Protein AF-A0A520EH92-F1 (afdb_monomer_lite)

Radius of gyration: 34.23 Å; chains: 1; bounding box: 132×43×104 Å

Structure (mmCIF, N/CA/C/O backbone):
data_AF-A0A520EH92-F1
#
_entry.id   AF-A0A520EH92-F1
#
loop_
_atom_site.group_PDB
_atom_site.id
_atom_site.type_symbol
_atom_site.label_atom_id
_atom_site.label_alt_id
_atom_site.label_comp_id
_atom_site.label_asym_id
_atom_site.label_entity_id
_atom_site.label_seq_id
_atom_site.pdbx_PDB_ins_code
_atom_site.Cartn_x
_atom_site.Cartn_y
_atom_site.Cartn_z
_atom_site.occupancy
_atom_site.B_iso_or_equiv
_atom_site.auth_seq_id
_atom_site.auth_comp_id
_atom_site.auth_asym_id
_atom_site.auth_atom_id
_atom_site.pdbx_PDB_model_num
ATOM 1 N N . MET A 1 1 ? 59.508 2.810 -30.963 1.00 48.84 1 MET A N 1
ATOM 2 C CA . MET A 1 1 ? 58.179 3.020 -30.336 1.00 48.84 1 MET A CA 1
ATOM 3 C C . MET A 1 1 ? 57.693 4.376 -30.838 1.00 48.84 1 MET A C 1
ATOM 5 O O . MET A 1 1 ? 58.459 5.306 -30.696 1.00 48.84 1 MET A O 1
ATOM 9 N N . SER A 1 2 ? 56.594 4.582 -31.560 1.00 48.22 2 SER A N 1
ATOM 10 C CA . SER A 1 2 ? 55.237 4.055 -31.439 1.00 48.22 2 SER A CA 1
ATOM 11 C C . SER A 1 2 ? 54.508 4.186 -32.797 1.00 48.22 2 SER A C 1
ATOM 13 O O . SER A 1 2 ? 54.279 5.282 -33.296 1.00 48.22 2 SER A O 1
ATOM 15 N N . LYS A 1 3 ? 54.093 3.069 -33.406 1.00 45.69 3 LYS A N 1
ATOM 16 C CA . LYS A 1 3 ? 52.978 3.079 -34.370 1.00 45.69 3 LYS A CA 1
ATOM 17 C C . LYS A 1 3 ? 51.705 2.864 -33.558 1.00 45.69 3 LYS A C 1
ATOM 19 O O . LYS A 1 3 ? 51.233 1.740 -33.423 1.00 45.69 3 LYS A O 1
ATOM 24 N N . LEU A 1 4 ? 51.223 3.924 -32.916 1.00 53.53 4 LEU A N 1
ATOM 25 C CA . LEU A 1 4 ? 49.934 3.899 -32.232 1.00 53.53 4 LEU A CA 1
ATOM 26 C C . LEU A 1 4 ? 48.834 3.899 -33.302 1.00 53.53 4 LEU A C 1
ATOM 28 O O . LEU A 1 4 ? 48.663 4.879 -34.015 1.00 53.53 4 LEU A O 1
ATOM 32 N N . PHE A 1 5 ? 48.179 2.744 -33.438 1.00 53.88 5 PHE A N 1
ATOM 33 C CA . PHE A 1 5 ? 46.865 2.501 -34.041 1.00 53.88 5 PHE A CA 1
ATOM 34 C C . PHE A 1 5 ? 46.425 3.448 -35.173 1.00 53.88 5 PHE A C 1
ATOM 36 O O . PHE A 1 5 ? 45.796 4.477 -34.943 1.00 53.88 5 PHE A O 1
ATOM 43 N N . THR A 1 6 ? 46.632 3.034 -36.426 1.00 56.88 6 THR A N 1
ATOM 44 C CA . THR A 1 6 ? 45.883 3.596 -37.559 1.00 56.88 6 THR A CA 1
ATOM 45 C C . THR A 1 6 ? 44.445 3.091 -37.488 1.00 56.88 6 THR A C 1
ATOM 47 O O . THR A 1 6 ? 44.153 1.954 -37.859 1.00 56.88 6 THR A O 1
ATOM 50 N N . PHE A 1 7 ? 43.558 3.917 -36.949 1.00 57.53 7 PHE A N 1
ATOM 51 C CA . PHE A 1 7 ? 42.157 3.581 -36.743 1.00 57.53 7 PHE A CA 1
ATOM 52 C C . PHE A 1 7 ? 41.402 3.649 -38.076 1.00 57.53 7 PHE A C 1
ATOM 54 O O . PHE A 1 7 ? 41.221 4.723 -38.651 1.00 57.53 7 PHE A O 1
ATOM 61 N N . SER A 1 8 ? 40.989 2.500 -38.609 1.00 73.12 8 SER A N 1
ATOM 62 C CA . SER A 1 8 ? 40.161 2.482 -39.821 1.00 73.12 8 SER A CA 1
ATOM 63 C C . SER A 1 8 ? 38.747 2.985 -39.509 1.00 73.12 8 SER A C 1
ATOM 65 O O . SER A 1 8 ? 38.220 2.758 -38.418 1.00 73.12 8 SER A O 1
ATOM 67 N N . ARG A 1 9 ? 38.088 3.631 -40.483 1.00 69.12 9 ARG A N 1
ATOM 68 C CA . ARG A 1 9 ? 36.710 4.145 -40.339 1.00 69.12 9 ARG A CA 1
ATOM 69 C C . ARG A 1 9 ? 35.741 3.078 -39.807 1.00 69.12 9 ARG A C 1
ATOM 71 O O . ARG A 1 9 ? 34.888 3.379 -38.982 1.00 69.12 9 ARG A O 1
ATOM 78 N N . ASN A 1 10 ? 35.928 1.824 -40.218 1.00 74.94 10 ASN A N 1
ATOM 79 C CA . ASN A 1 10 ? 35.100 0.695 -39.793 1.00 74.94 10 ASN A CA 1
ATOM 80 C C . ASN A 1 10 ? 35.354 0.298 -38.328 1.00 74.94 10 ASN A C 1
ATOM 82 O O . ASN A 1 10 ? 34.403 0.032 -37.600 1.00 74.94 10 ASN A O 1
ATOM 86 N N . GLN A 1 11 ? 36.610 0.320 -37.864 1.00 81.81 11 GLN A N 1
ATOM 87 C CA . GLN A 1 11 ? 36.939 0.092 -36.448 1.00 81.81 11 GLN A CA 1
ATOM 88 C C . GLN A 1 11 ? 36.351 1.183 -35.547 1.00 81.81 11 GLN A C 1
ATOM 90 O O . GLN A 1 11 ? 35.913 0.886 -34.436 1.00 81.81 11 GLN A O 1
ATOM 95 N N . GLY A 1 12 ? 36.273 2.423 -36.040 1.00 80.38 12 GLY A N 1
ATOM 96 C CA . GLY A 1 12 ? 35.633 3.509 -35.305 1.00 80.38 12 GLY A CA 1
ATOM 97 C C . GLY A 1 12 ? 34.135 3.366 -35.150 1.00 80.38 12 GLY A C 1
ATOM 98 O O . GLY A 1 12 ? 33.631 3.572 -34.050 1.00 80.38 12 GLY A O 1
ATOM 99 N N . VAL A 1 13 ? 33.435 2.922 -36.193 1.00 79.44 13 VAL A N 1
ATOM 100 C CA . VAL A 1 13 ? 32.003 2.614 -36.082 1.00 79.44 13 VAL A CA 1
ATOM 101 C C . VAL A 1 13 ? 31.773 1.518 -35.037 1.00 79.44 13 VAL A C 1
ATOM 103 O O . VAL A 1 13 ? 30.942 1.692 -34.148 1.00 79.44 13 VAL A O 1
ATOM 106 N N . VAL A 1 14 ? 32.557 0.435 -35.073 1.00 84.38 14 VAL A N 1
ATOM 107 C CA . VAL A 1 14 ? 32.439 -0.665 -34.100 1.00 84.38 14 VAL A CA 1
ATOM 108 C C . VAL A 1 14 ? 32.689 -0.178 -32.669 1.00 84.38 14 VAL A C 1
ATOM 110 O O . VAL A 1 14 ? 31.864 -0.429 -31.792 1.00 84.38 14 VAL A O 1
ATOM 113 N N . MET A 1 15 ? 33.761 0.579 -32.424 1.00 86.38 15 MET A N 1
ATOM 114 C CA . MET A 1 15 ? 34.056 1.114 -31.087 1.00 86.38 15 MET A CA 1
ATOM 115 C C . MET A 1 15 ? 32.966 2.054 -30.567 1.00 86.38 15 MET A C 1
ATOM 117 O O . MET A 1 15 ? 32.585 1.953 -29.402 1.00 86.38 15 MET A O 1
ATOM 121 N N . VAL A 1 16 ? 32.427 2.931 -31.418 1.00 87.00 16 VAL A N 1
ATOM 122 C CA . VAL A 1 16 ? 31.332 3.835 -31.033 1.00 87.00 16 VAL A CA 1
ATOM 123 C C . VAL A 1 16 ? 30.076 3.042 -30.673 1.00 87.00 16 VAL A C 1
ATOM 125 O O . VAL A 1 16 ? 29.459 3.320 -29.646 1.00 87.00 16 VAL A O 1
ATOM 128 N N . THR A 1 17 ? 29.718 2.023 -31.460 1.00 86.38 17 THR A N 1
ATOM 129 C CA . THR A 1 17 ? 28.554 1.175 -31.152 1.00 86.38 17 THR A CA 1
ATOM 130 C C . THR A 1 17 ? 28.732 0.390 -29.852 1.00 86.38 17 THR A C 1
ATOM 132 O O . THR A 1 17 ? 27.812 0.349 -29.038 1.00 86.38 17 THR A O 1
ATOM 135 N N . LEU A 1 18 ? 29.922 -0.167 -29.606 1.00 90.81 18 LEU A N 1
ATOM 136 C CA . LEU A 1 18 ? 30.238 -0.873 -28.365 1.00 90.81 18 LEU A CA 1
ATOM 137 C C . LEU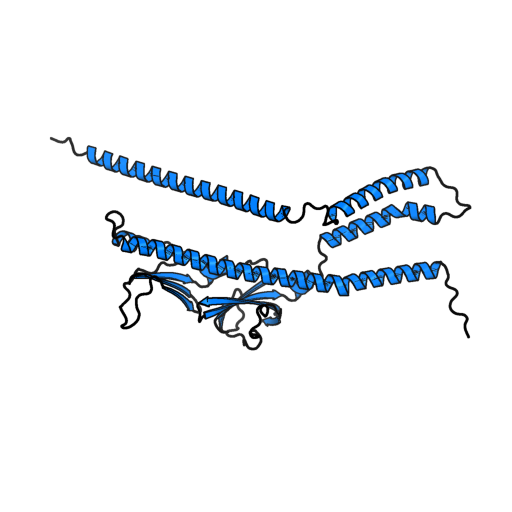 A 1 18 ? 30.128 0.063 -27.154 1.00 90.81 18 LEU A C 1
ATOM 139 O O . LEU A 1 18 ? 29.483 -0.276 -26.163 1.00 90.81 18 LEU A O 1
ATOM 143 N N . LEU A 1 19 ? 30.721 1.256 -27.251 1.00 92.94 19 LEU A N 1
ATOM 144 C CA . LEU A 1 19 ? 30.682 2.261 -26.191 1.00 92.94 19 LEU A CA 1
ATOM 145 C C . LEU A 1 19 ? 29.243 2.699 -25.902 1.00 92.94 19 LEU A C 1
ATOM 147 O O . LEU A 1 19 ? 28.863 2.815 -24.741 1.00 92.94 19 LEU A O 1
ATOM 151 N N . PHE A 1 20 ? 28.425 2.875 -26.941 1.00 89.38 20 PHE A N 1
ATOM 152 C CA . PHE A 1 20 ? 27.013 3.214 -26.794 1.00 89.38 20 PHE A CA 1
ATOM 153 C C . PHE A 1 20 ? 26.220 2.123 -26.055 1.00 89.38 20 PHE A C 1
ATOM 155 O O . PHE A 1 20 ? 25.474 2.431 -25.126 1.00 89.38 20 PHE A O 1
ATOM 162 N N . VAL A 1 21 ? 26.415 0.847 -26.405 1.00 90.69 21 VAL A N 1
ATOM 163 C CA . VAL A 1 21 ? 25.757 -0.281 -25.718 1.00 90.69 21 VAL A CA 1
ATOM 164 C C . VAL A 1 21 ? 26.196 -0.373 -24.255 1.00 90.69 21 VAL A C 1
ATOM 166 O O . VAL A 1 21 ? 25.352 -0.539 -23.372 1.00 90.69 21 VAL A O 1
ATOM 169 N N . LEU A 1 22 ? 27.494 -0.212 -23.975 1.00 93.06 22 LEU A N 1
ATOM 170 C CA . LEU A 1 22 ? 28.016 -0.198 -22.606 1.00 93.06 22 LEU A CA 1
ATOM 171 C C . LEU A 1 22 ? 27.450 0.967 -21.790 1.00 93.06 22 LEU A C 1
ATOM 173 O O . LEU A 1 22 ? 27.096 0.782 -20.627 1.00 93.06 22 LEU A O 1
ATOM 177 N N . LEU A 1 23 ? 27.314 2.146 -22.399 1.00 93.12 23 LEU A N 1
ATOM 178 C CA . LEU A 1 23 ? 26.724 3.320 -21.763 1.00 93.12 23 LEU A CA 1
ATOM 179 C C . LEU A 1 23 ? 25.251 3.077 -21.413 1.00 93.12 23 LEU A C 1
ATOM 181 O O . LEU A 1 23 ? 24.846 3.351 -20.285 1.00 93.12 23 LEU A O 1
ATOM 185 N N . LEU A 1 24 ? 24.458 2.512 -22.330 1.00 88.31 24 LEU A N 1
ATOM 186 C CA . LEU A 1 24 ? 23.059 2.158 -22.060 1.00 88.31 24 LEU A CA 1
ATOM 187 C C . LEU A 1 24 ? 22.932 1.120 -20.940 1.00 88.31 24 LEU A C 1
ATOM 189 O O . LEU A 1 24 ? 22.112 1.290 -20.036 1.00 88.31 24 LEU A O 1
ATOM 193 N N . GLY A 1 25 ? 23.770 0.079 -20.967 1.00 89.31 25 GLY A N 1
ATOM 194 C CA . GLY A 1 25 ? 23.851 -0.900 -19.884 1.00 89.31 25 GLY A CA 1
ATOM 195 C C . GLY A 1 25 ? 24.207 -0.238 -18.552 1.00 89.31 25 GLY A C 1
ATOM 196 O O . GLY A 1 25 ? 23.554 -0.493 -17.542 1.00 89.31 25 GLY A O 1
ATOM 197 N N . GLY A 1 26 ? 25.176 0.678 -18.557 1.00 92.06 26 GLY A N 1
ATOM 198 C CA . GLY A 1 26 ? 25.573 1.454 -17.386 1.00 92.06 26 GLY A CA 1
ATOM 199 C C . GLY A 1 26 ? 24.430 2.296 -16.815 1.00 92.06 26 GLY A C 1
ATOM 200 O O . GLY A 1 26 ? 24.149 2.215 -15.622 1.00 92.06 26 GLY A O 1
ATOM 201 N N . ILE A 1 27 ? 23.712 3.044 -17.659 1.00 90.81 27 ILE A N 1
ATOM 202 C CA . ILE A 1 27 ? 22.530 3.814 -17.239 1.00 90.81 27 ILE A CA 1
ATOM 203 C C . ILE A 1 27 ? 21.473 2.887 -16.632 1.00 90.81 27 ILE A C 1
ATOM 205 O O . ILE A 1 27 ? 20.903 3.197 -15.585 1.00 90.81 27 ILE A O 1
ATOM 209 N N . TYR A 1 28 ? 21.218 1.735 -17.249 1.00 90.44 28 TYR A N 1
ATOM 210 C CA . TYR A 1 28 ? 20.230 0.788 -16.745 1.00 90.44 28 TYR A CA 1
ATOM 211 C C . TYR A 1 28 ? 20.609 0.229 -15.362 1.00 90.44 28 TYR A C 1
ATOM 213 O O . TYR A 1 28 ? 19.827 0.328 -14.414 1.00 90.44 28 TYR A O 1
ATOM 221 N N . PHE A 1 29 ? 21.820 -0.311 -15.217 1.00 90.94 29 PHE A N 1
ATOM 222 C CA . PHE A 1 29 ? 22.241 -0.965 -13.977 1.00 90.94 29 PHE A CA 1
ATOM 223 C C . PHE A 1 29 ? 22.530 0.015 -12.836 1.00 90.94 29 PHE A C 1
ATOM 225 O O . PHE A 1 29 ? 22.170 -0.277 -11.697 1.00 90.94 29 PHE A O 1
ATOM 232 N N . PHE A 1 30 ? 23.149 1.166 -13.115 1.00 92.19 30 PHE A N 1
ATOM 233 C CA . PHE A 1 30 ? 23.606 2.091 -12.071 1.00 92.19 30 PHE A CA 1
ATOM 234 C C . PHE A 1 30 ? 22.641 3.241 -11.779 1.00 92.19 30 PHE A C 1
ATOM 236 O O . PHE A 1 30 ? 22.681 3.780 -10.676 1.00 92.19 30 PHE A O 1
ATOM 243 N N . LEU A 1 31 ? 21.770 3.623 -12.718 1.00 88.69 31 LEU A N 1
ATOM 244 C CA . LEU A 1 31 ? 20.803 4.705 -12.497 1.00 88.69 31 LEU A CA 1
ATOM 245 C C . LEU A 1 31 ? 19.377 4.173 -12.406 1.00 88.69 31 LEU A C 1
ATOM 247 O O . LEU A 1 31 ? 18.679 4.449 -11.430 1.00 88.69 31 LEU A O 1
ATOM 251 N N . TYR A 1 32 ? 18.939 3.392 -13.395 1.00 90.56 32 TYR A N 1
ATOM 252 C CA . TYR A 1 32 ? 17.542 2.976 -13.478 1.00 90.56 32 TYR A CA 1
ATOM 253 C C . TYR A 1 32 ? 17.154 1.980 -12.377 1.00 90.56 32 TYR A C 1
ATOM 255 O O . TYR A 1 32 ? 16.193 2.241 -11.654 1.00 90.56 32 TYR A O 1
ATOM 263 N N . ILE A 1 33 ? 17.894 0.876 -12.207 1.00 92.12 33 ILE A N 1
ATOM 264 C CA . ILE A 1 33 ? 17.576 -0.138 -11.185 1.00 92.12 33 ILE A CA 1
ATOM 265 C C . ILE A 1 33 ? 17.550 0.470 -9.769 1.00 92.12 33 ILE A C 1
ATOM 267 O O . ILE A 1 33 ? 16.549 0.269 -9.077 1.00 92.12 33 ILE A O 1
ATOM 271 N N . PRO A 1 34 ? 18.560 1.247 -9.322 1.00 90.62 34 PRO A N 1
ATOM 272 C CA . PRO A 1 34 ? 18.528 1.853 -7.991 1.00 90.62 34 PRO A CA 1
ATOM 273 C C . PRO A 1 34 ? 17.394 2.867 -7.821 1.00 90.62 34 PRO A C 1
ATOM 275 O O . PRO A 1 34 ? 16.761 2.915 -6.768 1.00 90.62 34 PRO A O 1
ATOM 278 N N . ASN A 1 35 ? 17.088 3.659 -8.853 1.00 88.75 35 ASN A N 1
ATOM 279 C CA . ASN A 1 35 ? 15.973 4.602 -8.797 1.00 88.75 35 ASN A CA 1
ATOM 280 C C . ASN A 1 35 ? 14.620 3.879 -8.714 1.00 88.75 35 ASN A C 1
ATOM 282 O O . ASN A 1 35 ? 13.761 4.248 -7.916 1.00 88.75 35 ASN A O 1
ATOM 286 N N . ASN A 1 36 ? 14.433 2.818 -9.501 1.00 89.81 36 ASN A N 1
ATOM 287 C CA . ASN A 1 36 ? 13.211 2.022 -9.470 1.00 89.81 36 ASN A CA 1
ATOM 288 C C . ASN A 1 36 ? 13.051 1.279 -8.137 1.00 89.81 36 ASN A C 1
ATOM 290 O O . ASN A 1 36 ? 11.945 1.218 -7.609 1.00 89.81 36 ASN A O 1
ATOM 294 N N . GLN A 1 37 ? 14.151 0.797 -7.549 1.00 90.56 37 GLN A N 1
ATOM 295 C CA . GLN A 1 37 ? 14.154 0.240 -6.198 1.00 90.56 37 GLN A CA 1
ATOM 296 C C . GLN A 1 37 ? 13.630 1.253 -5.173 1.00 90.56 37 GLN A C 1
ATOM 298 O O . GLN A 1 37 ? 12.715 0.934 -4.420 1.00 90.56 37 GLN A O 1
ATOM 303 N N . ARG A 1 38 ? 14.162 2.482 -5.169 1.00 88.38 38 ARG A N 1
ATOM 304 C CA . ARG A 1 38 ? 13.716 3.538 -4.244 1.00 88.38 38 ARG A CA 1
ATOM 305 C C . ARG A 1 38 ? 12.227 3.843 -4.399 1.00 88.38 38 ARG A C 1
ATOM 307 O O . ARG A 1 38 ? 11.520 3.897 -3.400 1.00 88.38 38 ARG A O 1
ATOM 314 N N . ASN A 1 39 ? 11.751 3.977 -5.638 1.00 87.75 39 ASN A N 1
ATOM 315 C CA . ASN A 1 39 ? 10.336 4.234 -5.923 1.00 87.75 39 ASN A CA 1
ATOM 316 C C . ASN A 1 39 ? 9.436 3.084 -5.455 1.00 87.75 39 ASN A C 1
ATOM 318 O O . ASN A 1 39 ? 8.377 3.324 -4.877 1.00 87.75 39 ASN A O 1
ATOM 322 N N . LEU A 1 40 ? 9.860 1.838 -5.692 1.00 90.31 40 LEU A N 1
ATOM 323 C CA . LEU A 1 40 ? 9.144 0.650 -5.243 1.00 90.31 40 LEU A CA 1
ATOM 324 C C . LEU A 1 40 ? 9.031 0.643 -3.717 1.00 90.31 40 LEU A C 1
ATOM 326 O O . LEU A 1 40 ? 7.934 0.519 -3.181 1.00 90.31 40 LEU A O 1
ATOM 330 N N . GLU A 1 41 ? 10.146 0.812 -3.011 1.00 90.81 41 GLU A N 1
ATOM 331 C CA . GLU A 1 41 ? 10.158 0.811 -1.549 1.00 90.81 41 GLU A CA 1
ATOM 332 C C . GLU A 1 41 ? 9.302 1.942 -0.975 1.00 90.81 41 GLU A C 1
ATOM 334 O O . GLU A 1 41 ? 8.476 1.700 -0.094 1.00 90.81 41 GLU A O 1
ATOM 339 N N . GLU A 1 42 ? 9.415 3.149 -1.529 1.00 88.31 42 GLU A N 1
ATOM 340 C CA . GLU A 1 42 ? 8.604 4.297 -1.136 1.00 88.31 42 GLU A CA 1
ATOM 341 C C . GLU A 1 42 ? 7.103 4.032 -1.322 1.00 88.31 42 GLU A C 1
ATOM 343 O O . GLU A 1 42 ? 6.311 4.293 -0.417 1.00 88.31 42 GLU A O 1
ATOM 348 N N . GLN A 1 43 ? 6.692 3.467 -2.461 1.00 89.31 43 GLN A N 1
ATOM 349 C CA . GLN A 1 43 ? 5.294 3.115 -2.710 1.00 89.31 43 GLN A CA 1
ATOM 350 C C . GLN A 1 43 ? 4.771 2.090 -1.693 1.00 89.31 43 GLN A C 1
ATOM 352 O O . GLN A 1 43 ? 3.643 2.214 -1.207 1.00 89.31 43 GLN A O 1
ATOM 357 N N . ARG A 1 44 ? 5.584 1.084 -1.354 1.00 90.56 44 ARG A N 1
ATOM 358 C CA . ARG A 1 44 ? 5.233 0.050 -0.372 1.00 90.56 44 ARG A CA 1
ATOM 359 C C . ARG A 1 44 ? 5.089 0.658 1.032 1.00 90.56 44 ARG A C 1
ATOM 361 O O . ARG A 1 44 ? 4.058 0.457 1.671 1.00 90.56 44 ARG A O 1
ATOM 368 N N . PHE A 1 45 ? 6.028 1.499 1.474 1.00 89.31 45 PHE A N 1
ATOM 369 C CA . PHE A 1 45 ? 5.908 2.208 2.757 1.00 89.31 45 PHE A CA 1
ATOM 370 C C . PHE A 1 45 ? 4.712 3.167 2.803 1.00 89.31 45 PHE A C 1
ATOM 372 O O . PHE A 1 45 ? 3.977 3.162 3.790 1.00 89.31 45 PHE A O 1
ATOM 379 N N . ARG A 1 46 ? 4.437 3.916 1.726 1.00 88.31 46 ARG A N 1
ATOM 380 C CA . ARG A 1 46 ? 3.229 4.757 1.615 1.00 88.31 46 ARG A CA 1
ATOM 381 C C . ARG A 1 46 ? 1.949 3.938 1.770 1.00 88.31 46 ARG A C 1
ATOM 383 O O . ARG A 1 46 ? 0.988 4.397 2.378 1.00 88.31 46 ARG A O 1
ATOM 390 N N . CYS A 1 47 ? 1.929 2.709 1.258 1.00 90.75 47 CYS A N 1
ATOM 391 C CA . CYS A 1 47 ? 0.802 1.816 1.474 1.00 90.75 47 CYS A CA 1
ATOM 392 C C . CYS A 1 47 ? 0.624 1.468 2.957 1.00 90.75 47 CYS A C 1
ATOM 394 O O . CYS A 1 47 ? -0.497 1.537 3.449 1.00 90.75 47 CYS A O 1
ATOM 396 N N . LEU A 1 48 ? 1.694 1.121 3.678 1.00 89.56 48 LEU A N 1
ATOM 397 C CA . LEU A 1 48 ? 1.606 0.833 5.116 1.00 89.56 48 LEU A CA 1
ATOM 398 C C . LEU A 1 48 ? 1.176 2.060 5.930 1.00 89.56 48 LEU A C 1
ATOM 400 O O . LEU A 1 48 ? 0.358 1.923 6.835 1.00 89.56 48 LEU A O 1
ATOM 404 N N . GLN A 1 49 ? 1.651 3.251 5.562 1.00 88.75 49 GLN A N 1
ATOM 405 C CA . GLN A 1 49 ? 1.197 4.516 6.150 1.00 88.75 49 GLN A CA 1
ATOM 406 C C . GLN A 1 49 ? -0.303 4.741 5.910 1.00 88.75 49 GLN A C 1
ATOM 408 O O . GLN A 1 49 ? -1.026 5.126 6.822 1.00 88.75 49 GLN A O 1
ATOM 413 N N . ASN A 1 50 ? -0.814 4.433 4.715 1.00 89.38 50 ASN A N 1
ATOM 414 C CA . ASN A 1 50 ? -2.253 4.505 4.452 1.00 89.38 50 ASN A CA 1
ATOM 415 C C . ASN A 1 50 ? -3.044 3.492 5.294 1.00 89.38 50 ASN A C 1
ATOM 417 O O . ASN A 1 50 ? -4.135 3.811 5.759 1.00 89.38 50 ASN A O 1
ATOM 421 N N . VAL A 1 51 ? -2.510 2.286 5.521 1.00 91.25 51 VAL A N 1
ATOM 422 C CA . VAL A 1 51 ? -3.131 1.305 6.429 1.00 91.25 51 VAL A CA 1
ATOM 423 C C . VAL A 1 51 ? -3.183 1.849 7.860 1.00 91.25 51 VAL A C 1
ATOM 425 O O . VAL A 1 51 ? -4.221 1.741 8.507 1.00 91.25 51 VAL A O 1
ATOM 428 N N . GLU A 1 52 ? -2.105 2.467 8.343 1.00 88.94 52 GLU A N 1
ATOM 429 C CA . GLU A 1 52 ? -2.059 3.134 9.650 1.00 88.94 52 GLU A CA 1
ATOM 430 C C . GLU A 1 52 ? -3.128 4.232 9.765 1.00 88.94 52 GLU A C 1
ATOM 432 O O . GLU A 1 52 ? -3.933 4.212 10.699 1.00 88.94 52 GLU A O 1
ATOM 437 N N . VAL A 1 53 ? -3.211 5.130 8.778 1.00 89.75 53 VAL A N 1
ATOM 438 C CA . VAL A 1 53 ? -4.244 6.179 8.720 1.00 89.75 53 VAL A CA 1
ATOM 439 C C . VAL A 1 53 ? -5.649 5.569 8.745 1.00 89.75 53 VAL A C 1
ATOM 441 O O . VAL A 1 53 ? -6.516 6.034 9.485 1.00 89.75 53 VAL A O 1
ATOM 444 N N . ASN A 1 54 ? -5.875 4.492 7.993 1.00 91.69 54 ASN A N 1
ATOM 445 C CA . ASN A 1 54 ? -7.166 3.808 7.951 1.00 91.69 54 ASN A CA 1
ATOM 446 C C . ASN A 1 54 ? -7.522 3.131 9.286 1.00 91.69 54 ASN A C 1
ATOM 448 O O . ASN A 1 54 ? -8.695 3.105 9.665 1.00 91.69 54 ASN A O 1
ATOM 452 N N . ILE A 1 55 ? -6.536 2.602 10.017 1.00 91.06 55 ILE A N 1
ATOM 453 C CA . ILE A 1 55 ? -6.736 2.043 11.361 1.00 91.06 55 ILE A CA 1
ATOM 454 C C . ILE A 1 55 ? -7.169 3.139 12.332 1.00 91.06 55 ILE A C 1
ATOM 456 O O . ILE A 1 55 ? -8.176 2.958 13.019 1.00 91.06 55 ILE A O 1
ATOM 460 N N . HIS A 1 56 ? -6.465 4.274 12.353 1.00 90.56 56 HIS A N 1
ATOM 461 C CA . HIS A 1 56 ? -6.839 5.416 13.188 1.00 90.56 56 HIS A CA 1
ATOM 462 C C . HIS A 1 56 ? -8.241 5.924 12.849 1.00 90.56 56 HIS A C 1
ATOM 464 O O . HIS A 1 56 ? -9.089 6.000 13.733 1.00 90.56 56 HIS A O 1
ATOM 470 N N . ALA A 1 57 ? -8.546 6.118 11.564 1.00 91.38 57 ALA A N 1
ATOM 471 C CA . ALA A 1 57 ? -9.877 6.535 11.130 1.00 91.38 57 ALA A CA 1
ATOM 472 C C . ALA A 1 57 ? -10.978 5.545 11.562 1.00 91.38 57 ALA A C 1
ATOM 474 O O . ALA A 1 57 ? -12.066 5.951 11.973 1.00 91.38 57 ALA A O 1
ATOM 475 N N . LYS A 1 58 ? -10.721 4.230 11.512 1.00 92.00 58 LYS A N 1
ATOM 476 C CA . LYS A 1 58 ? -11.680 3.212 11.979 1.00 92.00 58 LYS A CA 1
ATOM 477 C C . LYS A 1 58 ? -11.875 3.251 13.499 1.00 92.00 58 LYS A C 1
ATOM 479 O O . LYS A 1 58 ? -12.998 3.037 13.968 1.00 92.00 58 LYS A O 1
ATOM 484 N N . ILE A 1 59 ? -10.820 3.533 14.265 1.00 90.81 59 ILE A N 1
ATOM 485 C CA . ILE A 1 59 ? -10.895 3.744 15.719 1.00 90.81 59 ILE A CA 1
ATOM 486 C C . ILE A 1 59 ? -11.716 4.999 16.020 1.00 90.81 59 ILE A C 1
ATOM 488 O O . ILE A 1 59 ? -12.678 4.909 16.780 1.00 90.81 59 ILE A O 1
ATOM 492 N N . ASP A 1 60 ? -11.421 6.122 15.371 1.00 91.25 60 ASP A N 1
ATOM 493 C CA . ASP A 1 60 ? -12.118 7.396 15.581 1.00 91.25 60 ASP A CA 1
ATOM 494 C C . ASP A 1 60 ? -13.609 7.282 15.256 1.00 91.25 60 ASP A C 1
ATOM 496 O O . ASP A 1 60 ? -14.462 7.693 16.045 1.00 91.25 60 ASP A O 1
ATOM 500 N N . ASN A 1 61 ? -13.947 6.617 14.148 1.00 91.62 61 ASN A N 1
ATOM 501 C CA . ASN A 1 61 ? -15.333 6.316 13.788 1.00 91.62 61 ASN A CA 1
ATOM 502 C C . ASN A 1 61 ? -16.024 5.425 14.835 1.00 91.62 61 ASN A C 1
ATOM 504 O O . ASN A 1 61 ? -17.197 5.632 15.157 1.00 91.62 61 ASN A O 1
ATOM 508 N N . SER A 1 62 ? -15.300 4.455 15.405 1.00 91.25 62 SER A N 1
ATOM 509 C CA . SER A 1 62 ? -15.815 3.606 16.487 1.00 91.25 62 SER A CA 1
ATOM 510 C C . SER A 1 62 ? -16.073 4.422 17.757 1.00 91.25 62 SER A C 1
ATOM 512 O O . SER A 1 62 ? -17.125 4.281 18.378 1.00 91.25 62 SER A O 1
ATOM 514 N N . VAL A 1 63 ? -15.153 5.316 18.129 1.00 91.00 63 VAL A N 1
ATOM 515 C CA . VAL A 1 63 ? -15.300 6.209 19.287 1.00 91.00 63 VAL A CA 1
ATOM 516 C C . VAL A 1 63 ? -16.455 7.190 19.083 1.00 91.00 63 VAL A C 1
ATOM 518 O O . VAL A 1 63 ? -17.250 7.385 20.002 1.00 91.00 63 VAL A O 1
ATOM 521 N N . ALA A 1 64 ? -16.614 7.754 17.884 1.00 90.50 64 ALA A N 1
ATOM 522 C CA . ALA A 1 64 ? -17.728 8.636 17.548 1.00 90.50 64 ALA A CA 1
ATOM 523 C C . ALA A 1 64 ? -19.085 7.923 17.685 1.00 90.50 64 ALA A C 1
ATOM 525 O O . ALA A 1 64 ? -20.013 8.471 18.288 1.00 90.50 64 ALA A O 1
ATOM 526 N N . LEU A 1 65 ? -19.189 6.676 17.206 1.00 90.62 65 LEU A N 1
ATOM 527 C CA . LEU A 1 65 ? -20.373 5.836 17.405 1.00 90.62 65 LEU A CA 1
ATOM 528 C C . LEU A 1 65 ? -20.667 5.631 18.898 1.00 90.62 65 LEU A C 1
ATOM 530 O O . LEU A 1 65 ? -21.795 5.856 19.340 1.00 90.62 65 LEU A O 1
ATOM 534 N N . LEU A 1 66 ? -19.660 5.242 19.684 1.00 90.62 66 LEU A N 1
ATOM 535 C CA . LEU A 1 66 ? -19.807 5.030 21.126 1.00 90.62 66 LEU A CA 1
ATOM 536 C C . LEU A 1 66 ? -20.222 6.312 21.860 1.00 90.62 66 LEU A C 1
ATOM 538 O O . LEU A 1 66 ? -21.100 6.265 22.722 1.00 90.62 66 LEU A O 1
ATOM 542 N N . ASN A 1 67 ? -19.654 7.461 21.491 1.00 90.25 67 ASN A N 1
ATOM 543 C CA . ASN A 1 67 ? -20.005 8.759 22.061 1.00 90.25 67 ASN A CA 1
ATOM 544 C C . ASN A 1 67 ? -21.471 9.118 21.770 1.00 90.25 67 ASN A C 1
ATOM 546 O O . ASN A 1 67 ? -22.186 9.531 22.679 1.00 90.25 67 ASN A O 1
ATOM 550 N N . ASN A 1 68 ? -21.953 8.888 20.545 1.00 88.69 68 ASN A N 1
ATOM 551 C CA . ASN A 1 68 ? -23.353 9.131 20.183 1.00 88.69 68 ASN A CA 1
ATOM 552 C C . ASN A 1 68 ? -24.326 8.247 20.981 1.00 88.69 68 ASN A C 1
ATOM 554 O O . ASN A 1 68 ? -25.352 8.732 21.471 1.00 88.69 68 ASN A O 1
ATOM 558 N N . LEU A 1 69 ? -23.997 6.963 21.167 1.00 88.31 69 LEU A N 1
ATOM 559 C CA . LEU A 1 69 ? -24.804 6.046 21.981 1.00 88.31 69 LEU A CA 1
ATOM 560 C C . LEU A 1 69 ? -24.831 6.478 23.453 1.00 88.31 69 LEU A C 1
ATOM 562 O O . LEU A 1 69 ? -25.886 6.473 24.086 1.00 88.31 69 LEU A O 1
ATOM 566 N N . LEU A 1 70 ? -23.689 6.905 23.990 1.00 86.62 70 LEU A N 1
ATOM 567 C CA . LEU A 1 70 ? -23.565 7.299 25.390 1.00 86.62 70 LEU A CA 1
ATOM 568 C C . LEU A 1 70 ? -24.256 8.645 25.679 1.00 86.62 70 LEU A C 1
ATOM 570 O O . LEU A 1 70 ? -24.944 8.765 26.692 1.00 86.62 70 LEU A O 1
ATOM 574 N N . ILE A 1 71 ? -24.176 9.621 24.767 1.00 85.00 71 ILE A N 1
ATOM 575 C CA . ILE A 1 71 ? -24.952 10.873 24.852 1.00 85.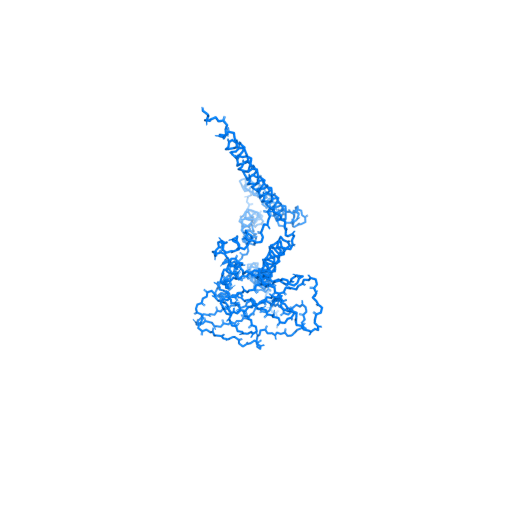00 71 ILE A CA 1
ATOM 576 C C . ILE A 1 71 ? -26.458 10.571 24.851 1.00 85.00 71 ILE A C 1
ATOM 578 O O . ILE A 1 71 ? -27.206 11.147 25.641 1.00 85.00 71 ILE A O 1
ATOM 582 N N . THR A 1 72 ? -26.906 9.643 24.000 1.00 82.19 72 THR A N 1
ATOM 583 C CA . THR A 1 72 ? -28.320 9.232 23.935 1.00 82.19 72 THR A CA 1
ATOM 584 C C . THR A 1 72 ? -28.776 8.591 25.247 1.00 82.19 72 THR A C 1
ATOM 586 O O . THR A 1 72 ? -29.864 8.889 25.731 1.00 82.19 72 THR A O 1
ATOM 589 N N . TRP A 1 73 ? -27.930 7.763 25.866 1.00 80.94 73 TRP A N 1
ATOM 590 C CA . TRP A 1 73 ? -28.207 7.156 27.172 1.00 80.94 73 TRP A CA 1
ATOM 591 C C . TRP A 1 73 ? -28.364 8.192 28.298 1.00 80.94 73 TRP A C 1
ATOM 593 O O . TRP A 1 73 ? -29.207 8.025 29.179 1.00 80.94 73 TRP A O 1
ATOM 603 N N . GLN A 1 74 ? -27.569 9.266 28.266 1.00 78.12 74 GLN A N 1
ATOM 604 C CA . GLN A 1 74 ? -27.569 10.314 29.293 1.00 78.12 74 GLN A CA 1
ATOM 605 C C . GLN A 1 74 ? -28.753 11.278 29.191 1.00 78.12 74 GLN A C 1
ATOM 607 O O . GLN A 1 74 ? -29.225 11.755 30.218 1.00 78.12 74 GLN A O 1
ATOM 612 N N . LYS A 1 75 ? -29.246 11.564 27.978 1.00 76.31 75 LYS A N 1
ATOM 613 C CA . LYS A 1 75 ? -30.337 12.531 27.770 1.00 76.31 75 LYS A CA 1
ATOM 614 C C . LYS A 1 75 ? -31.689 12.094 28.354 1.00 76.31 75 LYS A C 1
ATOM 616 O O . LYS A 1 75 ? -32.552 12.947 28.500 1.00 76.31 75 LYS A O 1
ATOM 621 N N . ASN A 1 76 ? -31.856 10.812 28.704 1.00 62.97 76 ASN A N 1
ATOM 622 C CA . ASN A 1 76 ? -33.040 10.232 29.362 1.00 62.97 76 ASN A CA 1
ATOM 623 C C . ASN A 1 76 ? -34.388 10.777 28.835 1.00 62.97 76 ASN A C 1
ATOM 625 O O . ASN A 1 76 ? -35.278 11.131 29.605 1.00 62.97 76 ASN A O 1
ATOM 629 N N . ASP A 1 77 ? -34.509 10.882 27.510 1.00 61.28 77 ASP A N 1
ATOM 630 C CA . ASP A 1 77 ? -35.684 11.444 26.849 1.00 61.28 77 ASP A CA 1
ATOM 631 C C . ASP A 1 77 ? -36.824 10.410 26.802 1.00 61.28 77 ASP A C 1
ATOM 633 O O . ASP A 1 77 ? -36.604 9.217 26.575 1.00 61.28 77 ASP A O 1
ATOM 637 N N . SER A 1 78 ? -38.062 10.867 26.971 1.00 55.69 78 SER A N 1
ATOM 638 C CA . SER A 1 78 ? -39.279 10.043 26.983 1.00 55.69 78 SER A CA 1
ATOM 639 C C . SER A 1 78 ? -39.491 9.232 25.688 1.00 55.69 78 SER A C 1
ATOM 641 O O . SER A 1 78 ? -40.053 8.134 25.729 1.00 55.69 78 SER A O 1
ATOM 643 N N . GLN A 1 79 ? -38.968 9.704 24.545 1.00 54.72 79 GLN A N 1
ATOM 644 C CA . GLN A 1 79 ? -38.944 8.967 23.268 1.00 54.72 79 GLN A CA 1
ATOM 645 C C . GLN A 1 79 ? -37.794 7.945 23.140 1.00 54.72 79 GLN A C 1
ATOM 647 O O . GLN A 1 79 ? -37.906 6.983 22.369 1.00 54.72 79 GLN A O 1
ATOM 652 N N . TYR A 1 80 ? -36.713 8.109 23.906 1.00 58.03 80 TYR A N 1
ATOM 653 C CA . TYR A 1 80 ? -35.484 7.308 23.858 1.00 58.03 80 TYR A CA 1
ATOM 654 C C . TYR A 1 80 ? -35.234 6.642 25.210 1.00 58.03 80 TYR A C 1
ATOM 656 O O . TYR A 1 80 ? -34.235 6.867 25.887 1.00 58.03 80 TYR A O 1
ATOM 664 N N . ASN A 1 81 ? -36.175 5.784 25.597 1.00 66.94 81 ASN A N 1
ATOM 665 C CA . ASN A 1 81 ? -36.087 5.010 26.826 1.00 66.94 81 ASN A CA 1
ATOM 666 C C . ASN A 1 81 ? -34.786 4.182 26.842 1.00 66.94 81 ASN A C 1
ATOM 668 O O . ASN A 1 81 ? -34.508 3.446 25.889 1.00 66.94 81 ASN A O 1
ATOM 672 N N . GLN A 1 82 ? -34.023 4.252 27.935 1.00 75.12 82 GLN A N 1
ATOM 673 C CA . GLN A 1 82 ? -32.820 3.444 28.185 1.00 75.12 82 GLN A CA 1
ATOM 674 C C . GLN A 1 82 ? -33.037 1.957 27.852 1.00 75.12 82 GLN A C 1
ATOM 676 O O . GLN A 1 82 ? -32.165 1.307 27.274 1.00 75.12 82 GLN A O 1
ATOM 681 N N . LYS A 1 83 ? -34.246 1.432 28.102 1.00 78.31 83 LYS A N 1
ATOM 682 C CA . LYS A 1 83 ? -34.645 0.063 27.733 1.00 78.31 83 LYS A CA 1
ATOM 683 C C . LYS A 1 83 ? -34.556 -0.207 26.227 1.00 78.31 83 LYS A C 1
ATOM 685 O O . LYS A 1 83 ? -34.085 -1.266 25.822 1.00 78.31 83 LYS A O 1
ATOM 690 N N . ARG A 1 84 ? -34.970 0.748 25.390 1.00 79.06 84 ARG A N 1
ATOM 691 C CA . ARG A 1 84 ? -34.936 0.629 23.925 1.00 79.06 84 ARG A CA 1
ATOM 692 C C . ARG A 1 84 ? -33.507 0.687 23.393 1.00 79.06 84 ARG A C 1
ATOM 694 O O . ARG A 1 84 ? -33.179 -0.075 22.488 1.00 79.06 84 ARG A O 1
ATOM 701 N N . LEU A 1 85 ? -32.653 1.537 23.969 1.00 82.69 85 LEU A N 1
ATOM 702 C CA . LEU A 1 85 ? -31.234 1.580 23.605 1.00 82.69 85 LEU A CA 1
ATOM 703 C C . LEU A 1 85 ? -30.513 0.290 24.017 1.00 82.69 85 LEU A C 1
ATOM 705 O O . LEU A 1 85 ? -29.763 -0.272 23.225 1.00 82.69 85 LEU A O 1
ATOM 709 N N . ALA A 1 86 ? -30.795 -0.228 25.214 1.00 83.00 86 ALA A N 1
ATOM 710 C CA . ALA A 1 86 ? -30.274 -1.518 25.657 1.00 83.00 86 ALA A CA 1
ATOM 711 C C . ALA A 1 86 ? -30.729 -2.666 24.735 1.00 83.00 86 ALA A C 1
ATOM 713 O O . ALA A 1 86 ? -29.929 -3.532 24.383 1.00 83.00 86 ALA A O 1
ATOM 714 N N . GLN A 1 87 ? -31.990 -2.648 24.288 1.00 84.12 87 GLN A N 1
ATOM 715 C CA . GLN A 1 87 ? -32.518 -3.623 23.332 1.00 84.12 87 GLN A CA 1
ATOM 716 C C . GLN A 1 87 ? -31.868 -3.489 21.948 1.00 84.12 87 GLN A C 1
ATOM 718 O O . GLN A 1 87 ? -31.545 -4.501 21.333 1.00 84.12 87 GLN A O 1
ATOM 723 N N . TYR A 1 88 ? -31.616 -2.264 21.480 1.00 85.19 88 TYR A N 1
ATOM 724 C CA . TYR A 1 88 ? -30.863 -2.014 20.249 1.00 85.19 88 TYR A CA 1
ATOM 725 C C . TYR A 1 88 ? -29.437 -2.568 20.335 1.00 85.19 88 TYR A C 1
ATOM 727 O O . TYR A 1 88 ? -29.025 -3.302 19.444 1.00 85.19 88 TYR A O 1
ATOM 735 N N . ILE A 1 89 ? -28.712 -2.283 21.423 1.00 86.06 89 ILE A N 1
ATOM 736 C CA . ILE A 1 89 ? -27.352 -2.795 21.649 1.00 86.06 89 ILE A CA 1
ATOM 737 C C . ILE A 1 89 ? -27.347 -4.327 21.640 1.00 86.06 89 ILE A C 1
ATOM 739 O O . ILE A 1 89 ? -26.497 -4.936 20.996 1.00 86.06 89 ILE A O 1
ATOM 743 N N . LYS A 1 90 ? -28.324 -4.953 22.309 1.00 86.38 90 LYS A N 1
ATOM 744 C CA . LYS A 1 90 ? -28.452 -6.415 22.374 1.00 86.38 90 LYS A CA 1
ATOM 745 C C . LYS A 1 90 ? -28.769 -7.044 21.013 1.00 86.38 90 LYS A C 1
ATOM 747 O O . LYS A 1 90 ? -28.259 -8.120 20.717 1.00 86.38 90 LYS A O 1
ATOM 752 N N . ASN A 1 91 ? -29.601 -6.386 20.209 1.00 87.06 91 ASN A N 1
ATOM 753 C CA . ASN A 1 91 ? -30.063 -6.892 18.915 1.00 87.06 91 ASN A CA 1
ATOM 754 C C . ASN A 1 91 ? -29.176 -6.450 17.739 1.00 87.06 91 ASN A C 1
ATOM 756 O O . ASN A 1 91 ? -29.496 -6.761 16.591 1.00 87.06 91 ASN A O 1
ATOM 760 N N . TYR A 1 92 ? -28.098 -5.702 17.993 1.00 84.12 92 TYR A N 1
ATOM 761 C CA . TYR A 1 92 ? -27.226 -5.210 16.935 1.00 84.12 92 TYR A CA 1
ATOM 762 C C . TYR A 1 92 ? -26.539 -6.381 16.207 1.00 84.12 92 TYR A C 1
ATOM 764 O O . TYR A 1 92 ? -26.048 -7.300 16.872 1.00 84.12 92 TYR A O 1
ATOM 772 N N . PRO A 1 93 ? -26.470 -6.374 14.861 1.00 83.62 93 PRO A N 1
ATOM 773 C CA . PRO A 1 93 ? -25.848 -7.457 14.107 1.00 83.62 93 PRO A CA 1
ATOM 774 C C . PRO A 1 93 ? -24.375 -7.650 14.489 1.00 83.62 93 PRO A C 1
ATOM 776 O O . PRO A 1 93 ? -23.559 -6.745 14.334 1.00 83.62 93 PRO A O 1
ATOM 779 N N . GLN A 1 94 ? -24.011 -8.856 14.924 1.00 81.62 94 GLN A N 1
ATOM 780 C CA . GLN A 1 94 ? -22.656 -9.172 15.402 1.00 81.62 94 GLN A CA 1
ATOM 781 C C . GLN A 1 94 ? -21.656 -9.515 14.280 1.00 81.62 94 GLN A C 1
ATOM 783 O O . GLN A 1 94 ? -20.539 -9.951 14.548 1.00 81.62 94 GLN A O 1
ATOM 788 N N . GLN A 1 95 ? -22.049 -9.338 13.014 1.00 79.00 95 GLN A N 1
ATOM 789 C CA . GLN A 1 95 ? -21.253 -9.737 11.845 1.00 79.00 95 GLN A CA 1
ATOM 790 C C . GLN A 1 95 ? -19.958 -8.931 11.704 1.00 79.00 95 GLN A C 1
ATOM 792 O O . GLN A 1 95 ? -18.913 -9.500 11.397 1.00 79.00 95 GLN A O 1
ATOM 797 N N . ASN A 1 96 ? -20.025 -7.619 11.945 1.00 79.81 96 ASN A N 1
ATOM 798 C CA . ASN A 1 96 ? -18.876 -6.722 11.804 1.00 79.81 96 ASN A CA 1
ATOM 799 C C . ASN A 1 96 ? -18.212 -6.441 13.152 1.00 79.81 96 ASN A C 1
ATOM 801 O O . ASN A 1 96 ? -16.991 -6.315 13.229 1.00 79.81 96 ASN A O 1
ATOM 805 N N . PHE A 1 97 ? -19.026 -6.326 14.204 1.00 88.00 97 PHE A N 1
ATOM 806 C CA . PHE A 1 97 ? -18.586 -6.077 15.566 1.00 88.00 97 PHE A CA 1
ATOM 807 C C . PHE A 1 97 ? -19.690 -6.349 16.584 1.00 88.00 97 PHE A C 1
ATOM 809 O O . PHE A 1 97 ? -20.866 -6.407 16.242 1.00 88.00 97 PHE A O 1
ATOM 816 N N . THR A 1 98 ? -19.314 -6.465 17.856 1.00 89.50 98 THR A N 1
ATOM 817 C CA . THR A 1 98 ? -20.247 -6.606 18.978 1.00 89.50 98 THR A CA 1
ATOM 818 C C . THR A 1 98 ? -20.238 -5.344 19.835 1.00 89.50 98 THR A C 1
ATOM 820 O O . THR A 1 98 ? -19.187 -4.923 20.322 1.00 89.50 98 THR A O 1
ATOM 823 N N . LEU A 1 99 ? -21.413 -4.748 20.052 1.00 89.81 99 LEU A N 1
ATOM 824 C CA . LEU A 1 99 ? -21.584 -3.661 21.015 1.00 89.81 99 LEU A CA 1
ATOM 825 C C . LEU A 1 99 ? -21.664 -4.237 22.431 1.00 89.81 99 LEU A C 1
ATOM 827 O O . LEU A 1 99 ? -22.474 -5.119 22.715 1.00 89.81 99 LEU A O 1
ATOM 831 N N . LEU A 1 100 ? -20.822 -3.732 23.327 1.00 88.94 100 LEU A N 1
ATOM 832 C CA . LEU A 1 100 ? -20.850 -4.092 24.739 1.00 88.94 100 LEU A CA 1
ATOM 833 C C . LEU A 1 100 ? -21.898 -3.239 25.471 1.00 88.94 100 LEU A C 1
ATOM 835 O O . LEU A 1 100 ? -22.062 -2.059 25.149 1.00 88.94 100 LEU A O 1
ATOM 839 N N . PRO A 1 101 ? -22.610 -3.808 26.461 1.00 86.00 101 PRO A N 1
ATOM 840 C CA . PRO A 1 101 ? -23.635 -3.082 27.200 1.00 86.00 101 PRO A CA 1
ATOM 841 C C . PRO A 1 101 ? -23.036 -1.910 27.980 1.00 86.00 101 PRO A C 1
ATOM 843 O O . PRO A 1 101 ? -21.898 -1.979 28.452 1.00 86.00 101 PRO A O 1
ATOM 846 N N . ILE A 1 102 ? -23.836 -0.855 28.147 1.00 84.56 102 ILE A N 1
ATOM 847 C CA . ILE A 1 102 ? -23.462 0.316 28.941 1.00 84.56 102 ILE A CA 1
ATOM 848 C C . ILE A 1 102 ? -23.431 -0.084 30.419 1.00 84.56 102 ILE A C 1
ATOM 850 O O . ILE A 1 102 ? -24.392 -0.661 30.928 1.00 84.56 102 ILE A O 1
ATOM 854 N N . LYS A 1 103 ? -22.328 0.218 31.105 1.00 85.81 103 LYS A N 1
ATOM 855 C CA . LYS A 1 103 ? -22.141 -0.031 32.540 1.00 85.81 103 LYS A CA 1
ATOM 856 C C . LYS A 1 103 ? -21.788 1.269 33.254 1.00 85.81 103 LYS A C 1
ATOM 858 O O . LYS A 1 103 ? -21.061 2.089 32.698 1.00 85.81 103 LYS A O 1
ATOM 863 N N . ALA A 1 104 ? -22.269 1.443 34.482 1.00 81.44 104 ALA A N 1
ATOM 864 C CA . ALA A 1 104 ? -21.784 2.511 35.349 1.00 81.44 104 ALA A CA 1
ATOM 865 C C . ALA A 1 104 ? -20.338 2.203 35.771 1.00 81.44 104 ALA A C 1
ATOM 867 O O . ALA A 1 104 ? -20.003 1.055 36.065 1.00 81.44 104 ALA A O 1
ATOM 868 N N . VAL A 1 105 ? -19.476 3.214 35.758 1.00 77.94 105 VAL A N 1
ATOM 869 C CA . VAL A 1 105 ? -18.088 3.111 36.211 1.00 77.94 105 VAL A CA 1
ATOM 870 C C . VAL A 1 105 ? -18.070 3.350 37.715 1.00 77.94 105 VAL A C 1
ATOM 872 O O . VAL A 1 105 ? -18.524 4.395 38.182 1.00 77.94 105 VAL A O 1
ATOM 875 N N . GLU A 1 106 ? -17.544 2.392 38.476 1.00 64.44 106 GLU A N 1
ATOM 876 C CA . GLU A 1 106 ? -17.327 2.565 39.911 1.00 64.44 106 GLU A CA 1
ATOM 877 C C . GLU A 1 106 ? -16.331 3.709 40.148 1.00 64.44 106 GLU A C 1
ATOM 879 O O . GLU A 1 106 ? -15.274 3.776 39.516 1.00 64.44 106 GLU A O 1
ATOM 884 N N . LYS A 1 107 ? -16.679 4.642 41.041 1.00 58.06 107 LYS A N 1
ATOM 885 C CA . LYS A 1 107 ? -15.781 5.725 41.448 1.00 58.06 107 LYS A CA 1
ATOM 886 C C . LYS A 1 107 ? -14.636 5.129 42.269 1.00 58.06 107 LYS A C 1
ATOM 888 O O . LYS A 1 107 ? -14.775 4.938 43.471 1.00 58.06 107 LYS A O 1
ATOM 893 N N . THR A 1 108 ? -13.499 4.849 41.645 1.00 50.75 108 THR A N 1
ATOM 894 C CA . THR A 1 108 ? -12.250 4.621 42.383 1.00 50.75 108 THR A CA 1
ATOM 895 C C . THR A 1 108 ? -11.770 5.946 42.968 1.00 50.75 108 THR A C 1
ATOM 897 O O . THR A 1 108 ? -11.600 6.921 42.234 1.00 50.75 108 THR A O 1
ATOM 900 N N . ALA A 1 109 ? -11.593 5.987 44.291 1.00 42.31 109 ALA A N 1
ATOM 901 C CA . ALA A 1 109 ? -11.161 7.165 45.034 1.00 42.31 109 ALA A CA 1
ATOM 902 C C . ALA A 1 109 ? -9.862 7.749 44.445 1.00 42.31 109 ALA A C 1
ATOM 904 O O . ALA A 1 109 ? -8.845 7.062 44.400 1.00 42.31 109 ALA A O 1
ATOM 905 N N . GLY A 1 110 ? -9.909 9.007 43.996 1.00 50.94 110 GLY A N 1
ATOM 906 C CA . GLY A 1 110 ? -8.719 9.796 43.652 1.00 50.94 110 GLY A CA 1
ATOM 907 C C . GLY A 1 110 ? -8.555 10.221 42.190 1.00 50.94 110 GLY A C 1
ATOM 908 O O . GLY A 1 110 ? -7.735 11.095 41.941 1.00 50.94 110 GLY A O 1
ATOM 909 N N . ASN A 1 111 ? -9.336 9.695 41.240 1.00 49.78 111 ASN A N 1
ATOM 910 C CA . ASN A 1 111 ? -9.301 10.187 39.858 1.00 49.78 111 ASN A CA 1
ATOM 911 C C . ASN A 1 111 ? -10.573 10.975 39.556 1.00 49.78 111 ASN A C 1
ATOM 913 O O . ASN A 1 111 ? -11.651 10.385 39.428 1.00 49.78 111 ASN A O 1
ATOM 917 N N . ASP A 1 112 ? -10.436 12.296 39.422 1.00 46.38 112 ASP A N 1
ATOM 918 C CA . ASP A 1 112 ? -11.450 13.120 38.773 1.00 46.38 112 ASP A CA 1
ATOM 919 C C . ASP A 1 112 ? -11.839 12.455 37.450 1.00 46.38 112 ASP A C 1
ATOM 921 O O . ASP A 1 112 ? -10.990 12.045 36.651 1.00 46.38 112 ASP A O 1
ATOM 925 N N . LEU A 1 113 ? -13.144 12.270 37.260 1.00 52.84 113 LEU A N 1
ATOM 926 C CA . LEU A 1 113 ? -13.720 11.730 36.037 1.00 52.84 113 LEU A CA 1
ATOM 927 C C . LEU A 1 113 ? -13.400 12.713 34.908 1.00 52.84 113 LEU A C 1
ATOM 929 O O . LEU A 1 113 ? -14.180 13.623 34.656 1.00 52.84 113 LEU A O 1
ATOM 933 N N . GLY A 1 114 ? -12.252 12.549 34.248 1.00 53.00 114 GLY A N 1
ATOM 934 C CA . GLY A 1 114 ? -11.938 13.305 33.041 1.00 53.00 114 GLY A CA 1
ATOM 935 C C . GLY A 1 114 ? -13.103 13.207 32.053 1.00 53.00 114 GLY A C 1
ATOM 936 O O . GLY A 1 114 ? -13.699 12.134 31.908 1.00 53.00 114 GLY A O 1
ATOM 937 N N . ASP A 1 115 ? -13.425 14.324 31.393 1.00 61.56 115 ASP A N 1
ATOM 938 C CA . ASP A 1 115 ? -14.636 14.502 30.577 1.00 61.56 115 ASP A CA 1
ATOM 939 C C . ASP A 1 115 ? -14.897 13.347 29.597 1.00 61.56 115 ASP A C 1
ATOM 941 O O . ASP A 1 115 ? -16.048 12.988 29.341 1.00 61.56 115 ASP A O 1
ATOM 945 N N . SER A 1 116 ? -13.853 12.721 29.041 1.00 71.50 116 SER A N 1
ATOM 946 C CA . SER A 1 116 ? -13.938 11.470 28.276 1.00 71.50 116 SER A CA 1
ATOM 947 C C . SER A 1 116 ? -12.579 10.765 28.218 1.00 71.50 116 SER A C 1
ATOM 949 O O . SER A 1 116 ? -11.566 11.407 27.964 1.00 71.50 116 SER A O 1
ATOM 951 N N . THR A 1 117 ? -12.541 9.441 28.394 1.00 78.19 117 THR A N 1
ATOM 952 C CA . THR A 1 117 ? -11.323 8.630 28.181 1.00 78.19 117 THR A CA 1
ATOM 953 C C . THR A 1 117 ? -11.597 7.463 27.236 1.00 78.19 117 THR A C 1
ATOM 955 O O . THR A 1 117 ? -12.618 6.780 27.355 1.00 78.19 117 THR A O 1
ATOM 958 N N . CYS A 1 118 ? -10.685 7.239 26.284 1.00 79.06 118 CYS A N 1
ATOM 959 C CA . CYS A 1 118 ? -10.722 6.121 25.343 1.00 79.06 118 CYS A CA 1
ATOM 960 C C . CYS A 1 118 ? -9.591 5.139 25.657 1.00 79.06 118 CYS A C 1
ATOM 962 O O . CYS A 1 118 ? -8.426 5.523 25.688 1.00 79.06 118 CYS A O 1
ATOM 964 N N . ASN A 1 119 ? -9.934 3.867 25.860 1.00 82.44 119 ASN A N 1
ATOM 965 C CA . ASN A 1 119 ? -8.969 2.800 26.108 1.00 82.44 119 ASN A CA 1
ATOM 966 C C . ASN A 1 119 ? -9.116 1.711 25.051 1.00 82.44 119 ASN A C 1
ATOM 968 O O . ASN A 1 119 ? -10.213 1.193 24.847 1.00 82.44 119 ASN A O 1
ATOM 972 N N . ILE A 1 120 ? -8.007 1.336 24.417 1.00 81.88 120 ILE A N 1
ATOM 973 C CA . ILE A 1 120 ? -7.964 0.278 23.410 1.00 81.88 120 ILE A CA 1
ATOM 974 C C . ILE A 1 120 ? -7.241 -0.915 24.022 1.00 81.88 120 ILE A C 1
ATOM 976 O O . ILE A 1 120 ? -6.041 -0.855 24.294 1.00 81.88 120 ILE A O 1
ATOM 980 N N . ASP A 1 121 ? -7.976 -2.000 24.235 1.00 82.94 121 ASP A N 1
ATOM 981 C CA . ASP A 1 121 ? -7.407 -3.282 24.621 1.00 82.94 121 ASP A CA 1
ATOM 982 C C . ASP A 1 121 ? -7.241 -4.166 23.384 1.00 82.94 121 ASP A C 1
ATOM 984 O O . ASP A 1 121 ? -8.152 -4.324 22.571 1.00 82.94 121 ASP A O 1
ATOM 988 N N . LEU A 1 122 ? -6.052 -4.738 23.234 1.00 81.00 122 LEU A N 1
ATOM 989 C CA . LEU A 1 122 ? -5.690 -5.578 22.101 1.00 81.00 122 LEU A CA 1
ATOM 990 C C . LEU A 1 122 ? -5.092 -6.878 22.619 1.00 81.00 122 LEU A C 1
ATOM 992 O O . LEU A 1 122 ? -3.985 -6.880 23.169 1.00 81.00 122 LEU A O 1
ATOM 996 N N . ASN A 1 123 ? -5.792 -7.978 22.376 1.00 78.50 123 ASN A N 1
ATOM 997 C CA . ASN A 1 123 ? -5.339 -9.333 22.657 1.00 78.50 123 ASN A CA 1
ATOM 998 C C . ASN A 1 123 ? -5.169 -10.118 21.339 1.00 78.50 123 ASN A C 1
ATOM 1000 O O . ASN A 1 123 ? -5.533 -9.639 20.270 1.00 78.50 123 ASN A O 1
ATOM 1004 N N . LYS A 1 124 ? -4.643 -11.349 21.392 1.00 74.31 124 LYS A N 1
ATOM 1005 C CA . LYS A 1 124 ? -4.384 -12.214 20.221 1.00 74.31 124 LYS A CA 1
ATOM 1006 C C . LYS A 1 124 ? -5.603 -12.476 19.332 1.00 74.31 124 LYS A C 1
ATOM 1008 O O . LYS A 1 124 ? -5.437 -12.825 18.174 1.00 74.31 124 LYS A O 1
ATOM 1013 N N . LYS A 1 125 ? -6.817 -12.398 19.879 1.00 81.06 125 LYS A N 1
ATOM 1014 C CA . LYS A 1 125 ? -8.051 -12.751 1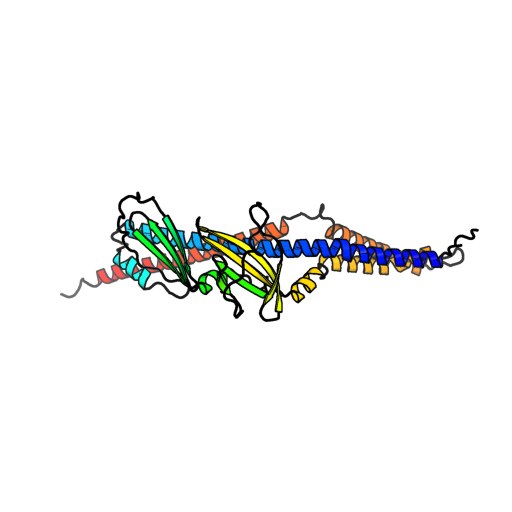9.159 1.00 81.06 125 LYS A CA 1
ATOM 1015 C C . LYS A 1 125 ? -8.984 -11.566 18.952 1.00 81.06 125 LYS A C 1
ATOM 1017 O O . LYS A 1 125 ? -9.798 -11.587 18.034 1.00 81.06 125 LYS A O 1
ATOM 1022 N N . GLU A 1 126 ? -8.891 -10.559 19.812 1.00 88.44 126 GLU A N 1
ATOM 1023 C CA . GLU A 1 126 ? -9.929 -9.547 19.965 1.00 88.44 126 GLU A CA 1
ATOM 1024 C C . GLU A 1 126 ? -9.307 -8.174 20.192 1.00 88.44 126 GLU A C 1
ATOM 1026 O O . GLU A 1 126 ? -8.300 -8.040 20.893 1.00 88.44 126 GLU A O 1
ATOM 1031 N N . LEU A 1 127 ? -9.943 -7.168 19.603 1.00 88.69 127 LEU A N 1
ATOM 1032 C CA . LEU A 1 127 ? -9.668 -5.758 19.826 1.00 88.69 127 LEU A CA 1
ATOM 1033 C C . LEU A 1 127 ? -10.923 -5.147 20.445 1.00 88.69 127 LEU A C 1
ATOM 1035 O O . LEU A 1 127 ? -12.014 -5.273 19.887 1.00 88.69 127 LEU A O 1
ATOM 1039 N N . ILE A 1 128 ? -10.777 -4.503 21.599 1.00 90.06 128 ILE A N 1
ATOM 1040 C CA . ILE A 1 128 ? -11.880 -3.870 22.315 1.00 90.06 128 ILE A CA 1
ATOM 1041 C C . ILE A 1 128 ? -11.574 -2.390 22.506 1.00 90.06 128 ILE A C 1
ATOM 1043 O O . ILE A 1 128 ? -10.563 -2.023 23.095 1.00 90.06 128 ILE A O 1
ATOM 1047 N N . ILE A 1 129 ? -12.476 -1.540 22.027 1.00 89.94 129 ILE A N 1
ATOM 1048 C CA . ILE A 1 129 ? -12.419 -0.090 22.203 1.00 89.94 129 ILE A CA 1
ATOM 1049 C C . ILE A 1 129 ? -13.424 0.275 23.286 1.00 89.94 129 ILE A C 1
ATOM 1051 O O . ILE A 1 129 ? -14.616 0.019 23.132 1.00 89.94 129 ILE A O 1
ATOM 1055 N N . TYR A 1 130 ? -12.958 0.872 24.376 1.00 89.62 130 TYR A N 1
ATOM 1056 C CA . TYR A 1 130 ? -13.797 1.370 25.457 1.00 89.62 130 TYR A CA 1
ATOM 1057 C C . TYR A 1 130 ? -13.833 2.888 25.455 1.00 89.62 130 TYR A C 1
ATOM 1059 O O . TYR A 1 130 ? -12.791 3.533 25.365 1.00 89.62 130 TYR A O 1
ATOM 1067 N N . LEU A 1 131 ? -15.024 3.443 25.656 1.00 89.56 131 LEU A N 1
ATOM 1068 C CA . LEU A 1 131 ? -15.226 4.861 25.916 1.00 89.56 131 LEU A CA 1
ATOM 1069 C C . LEU A 1 131 ? -15.865 5.026 27.294 1.00 89.56 131 LEU A C 1
ATOM 1071 O O . LEU A 1 131 ? -16.938 4.473 27.552 1.00 89.56 131 LEU A O 1
ATOM 1075 N N . LYS A 1 132 ? -15.214 5.796 28.167 1.00 87.50 132 LYS A N 1
ATOM 1076 C CA . LYS A 1 132 ? -15.761 6.228 29.457 1.00 87.50 132 LYS A CA 1
ATOM 1077 C C . LYS A 1 132 ? -16.089 7.714 29.389 1.00 87.50 132 LYS A C 1
ATOM 1079 O O . LYS A 1 132 ? -15.230 8.502 29.001 1.00 87.50 132 LYS A O 1
ATOM 1084 N N . LYS A 1 133 ? -17.309 8.092 29.772 1.00 84.19 133 LYS A N 1
ATOM 1085 C CA . LYS A 1 133 ? -17.785 9.483 29.777 1.00 84.19 133 LYS A CA 1
ATOM 1086 C C . LYS A 1 133 ? -18.886 9.680 30.821 1.00 84.19 133 LYS A C 1
ATOM 1088 O O . LYS A 1 133 ? -19.829 8.892 30.885 1.00 84.19 133 LYS A O 1
ATOM 1093 N N . ASN A 1 134 ? -18.747 10.714 31.652 1.00 78.38 134 ASN A N 1
ATOM 1094 C CA . ASN A 1 134 ? -19.618 11.071 32.788 1.00 78.38 134 ASN A CA 1
ATOM 1095 C C . ASN A 1 134 ? -20.110 9.856 33.603 1.00 78.38 134 ASN A C 1
ATOM 1097 O O . ASN A 1 134 ? -21.311 9.648 33.775 1.00 78.38 134 ASN A O 1
ATOM 1101 N N . GLY A 1 135 ? -19.183 9.006 34.052 1.00 79.56 135 GLY A N 1
ATOM 1102 C CA . GLY A 1 135 ? -19.498 7.861 34.916 1.00 79.56 135 GLY A CA 1
ATOM 1103 C C . GLY A 1 135 ? -20.149 6.658 34.223 1.00 79.56 135 GLY A C 1
ATOM 1104 O O . GLY A 1 135 ? -20.454 5.684 34.901 1.00 79.56 135 GLY A O 1
ATOM 1105 N N . ASN A 1 136 ? -20.321 6.673 32.897 1.00 85.62 136 ASN A N 1
ATOM 1106 C CA . ASN A 1 136 ? -20.767 5.518 32.114 1.00 85.62 136 ASN A CA 1
ATOM 1107 C C . ASN A 1 136 ? -19.646 5.015 31.199 1.00 85.62 136 ASN A C 1
ATOM 1109 O O . ASN A 1 136 ? -18.849 5.800 30.683 1.00 85.62 136 ASN A O 1
ATOM 1113 N N . GLN A 1 137 ? -19.612 3.706 30.968 1.00 88.12 137 GLN A N 1
ATOM 1114 C CA . GLN A 1 137 ? -18.712 3.036 30.040 1.00 88.12 137 GLN A CA 1
ATOM 1115 C C . GLN A 1 137 ? -19.515 2.251 29.014 1.00 88.12 137 GLN A C 1
ATOM 1117 O O . GLN A 1 137 ? -20.418 1.494 29.362 1.00 88.12 137 GLN A O 1
ATOM 1122 N N . ILE A 1 138 ? -19.128 2.385 27.754 1.00 90.12 138 ILE A N 1
ATOM 1123 C CA . ILE A 1 138 ? -19.583 1.547 26.649 1.00 90.12 138 ILE A CA 1
ATOM 1124 C C . ILE A 1 138 ? -18.349 1.015 25.920 1.00 90.12 138 ILE A C 1
ATOM 1126 O O . ILE A 1 138 ? -17.264 1.594 26.013 1.00 90.12 138 ILE A O 1
ATOM 1130 N N . GLY A 1 139 ? -18.485 -0.103 25.216 1.00 91.19 139 GLY A N 1
ATOM 1131 C CA . GLY A 1 139 ? -17.383 -0.633 24.433 1.00 91.19 139 GLY A CA 1
ATOM 1132 C C . GLY A 1 139 ? -17.826 -1.272 23.135 1.00 91.19 139 GLY A C 1
ATOM 1133 O O . GLY A 1 139 ? -18.992 -1.617 22.946 1.00 91.19 139 GLY A O 1
ATOM 1134 N N . LEU A 1 140 ? -16.861 -1.431 22.247 1.00 91.75 140 LEU A N 1
ATOM 1135 C CA . LEU A 1 140 ? -17.022 -2.056 20.954 1.00 91.75 140 LEU A CA 1
ATOM 1136 C C . LEU A 1 140 ? -15.960 -3.145 20.831 1.00 91.75 140 LEU A C 1
ATOM 1138 O O . LEU A 1 140 ? -14.769 -2.874 20.959 1.00 91.75 140 LEU A O 1
ATOM 1142 N N . LYS A 1 141 ? -16.405 -4.380 20.615 1.00 92.56 141 LYS A N 1
ATOM 1143 C CA . LYS A 1 141 ? -15.559 -5.560 20.478 1.00 92.56 141 LYS A CA 1
ATOM 1144 C C . LYS A 1 141 ? -15.510 -6.021 19.022 1.00 92.56 141 LYS A C 1
ATOM 1146 O O . LYS A 1 141 ? -16.546 -6.308 18.424 1.00 92.56 141 LYS A O 1
ATOM 1151 N N . TYR A 1 142 ? -14.301 -6.159 18.494 1.00 92.12 142 TYR A N 1
ATOM 1152 C CA . TYR A 1 142 ? -13.999 -6.757 17.198 1.00 92.12 142 TYR A CA 1
ATOM 1153 C C . TYR A 1 142 ? -13.210 -8.053 17.390 1.00 92.12 142 TYR A C 1
ATOM 1155 O O . TYR A 1 142 ? -12.352 -8.129 18.274 1.00 92.12 142 TYR A O 1
ATOM 1163 N N . SER A 1 143 ? -13.412 -9.047 16.522 1.00 91.31 143 SER A N 1
ATOM 1164 C CA . SER A 1 143 ? -12.330 -10.011 16.291 1.00 91.31 143 SER A CA 1
ATOM 1165 C C . SER A 1 143 ? -11.190 -9.318 15.542 1.00 91.31 143 SER A C 1
ATOM 1167 O O . SER A 1 143 ? -11.417 -8.397 14.751 1.00 91.31 143 SER A O 1
ATOM 1169 N N . ILE A 1 144 ? -9.950 -9.742 15.787 1.00 88.62 144 ILE A N 1
ATOM 1170 C CA . ILE A 1 144 ? -8.790 -9.084 15.178 1.00 88.62 144 ILE A CA 1
ATOM 1171 C C . ILE A 1 144 ? -8.832 -9.141 13.643 1.00 88.62 144 ILE A C 1
ATOM 1173 O O . ILE A 1 144 ? -8.501 -8.157 12.985 1.00 88.62 144 ILE A O 1
ATOM 1177 N N . SER A 1 145 ? -9.320 -10.247 13.075 1.00 88.69 145 SER A N 1
ATOM 1178 C CA . SER A 1 145 ? -9.495 -10.421 11.632 1.00 88.69 145 SER A CA 1
ATOM 1179 C C . SER A 1 145 ? -10.559 -9.478 11.068 1.00 88.69 145 SER A C 1
ATOM 1181 O O . SER A 1 145 ? -10.281 -8.778 10.102 1.00 88.69 145 SER A O 1
ATOM 1183 N N . GLN A 1 146 ? -11.736 -9.365 11.699 1.00 90.19 146 GLN A N 1
ATOM 1184 C CA . GLN A 1 146 ? -12.776 -8.402 11.288 1.00 90.19 146 GLN A CA 1
ATOM 1185 C C . GLN A 1 146 ? -12.281 -6.949 11.342 1.00 90.19 146 GLN A C 1
ATOM 1187 O O . GLN A 1 146 ? -12.712 -6.094 10.561 1.00 90.19 146 GLN A O 1
ATOM 1192 N N . PHE A 1 147 ? -11.394 -6.638 12.290 1.00 90.88 147 PHE A N 1
ATOM 1193 C CA . PHE A 1 147 ? -10.851 -5.295 12.407 1.00 90.88 147 PHE A CA 1
ATOM 1194 C C . PHE A 1 147 ? -9.802 -5.002 11.328 1.00 90.88 147 PHE A C 1
ATOM 1196 O O . PHE A 1 147 ? -9.920 -3.977 10.654 1.00 90.88 147 PHE A O 1
ATOM 1203 N N . ILE A 1 148 ? -8.816 -5.887 11.167 1.00 90.62 148 ILE A N 1
ATOM 1204 C CA . ILE A 1 148 ? -7.606 -5.644 10.373 1.00 90.62 148 ILE A CA 1
ATOM 1205 C C . ILE A 1 148 ? -7.756 -6.066 8.910 1.00 90.62 148 ILE A C 1
ATOM 1207 O O . ILE A 1 148 ? -7.352 -5.298 8.046 1.00 90.62 148 ILE A O 1
ATOM 1211 N N . ASP A 1 149 ? -8.337 -7.232 8.611 1.00 90.25 149 ASP A N 1
ATOM 1212 C CA . ASP A 1 149 ? -8.340 -7.803 7.250 1.00 90.25 149 ASP A CA 1
ATOM 1213 C C . ASP A 1 149 ? -8.900 -6.848 6.178 1.00 90.25 149 ASP A C 1
ATOM 1215 O O . ASP A 1 149 ? -8.248 -6.675 5.148 1.00 90.25 149 ASP A O 1
ATOM 1219 N N . PRO A 1 150 ? -10.015 -6.120 6.415 1.00 91.12 150 PRO A N 1
ATOM 1220 C CA . PRO A 1 150 ? -10.547 -5.179 5.426 1.00 91.12 150 PRO A CA 1
ATOM 1221 C C . PRO A 1 150 ? -9.646 -3.966 5.158 1.00 91.12 150 PRO A C 1
ATOM 1223 O O . PRO A 1 150 ? -9.875 -3.233 4.200 1.00 91.12 150 PRO A O 1
ATOM 1226 N N . LEU A 1 151 ? -8.668 -3.704 6.028 1.00 91.19 151 LEU A N 1
ATOM 1227 C CA . LEU A 1 151 ? -7.757 -2.564 5.929 1.00 91.19 151 LEU A CA 1
ATOM 1228 C C . LEU A 1 151 ? -6.468 -2.918 5.179 1.00 91.19 151 LEU A C 1
ATOM 1230 O O . LEU A 1 151 ? -5.687 -2.017 4.881 1.00 91.19 151 LEU A O 1
ATOM 1234 N N . LEU A 1 152 ? -6.233 -4.202 4.887 1.00 91.56 152 LEU A N 1
ATOM 1235 C CA . LEU A 1 152 ? -5.003 -4.696 4.274 1.00 91.56 152 LEU A CA 1
ATOM 1236 C C . LEU A 1 152 ? -5.179 -4.918 2.759 1.00 91.56 152 LEU A C 1
ATOM 1238 O O . LEU A 1 152 ? -5.938 -5.796 2.345 1.00 91.56 152 LEU A O 1
ATOM 1242 N N . PRO A 1 153 ? -4.470 -4.164 1.901 1.00 90.00 153 PRO A N 1
ATOM 1243 C CA . PRO A 1 153 ? -4.580 -4.322 0.454 1.00 90.00 153 PRO A CA 1
ATOM 1244 C C . PRO A 1 153 ? -3.819 -5.552 -0.067 1.00 90.00 153 PRO A C 1
ATOM 1246 O O . PRO A 1 153 ? -2.592 -5.569 -0.143 1.00 90.00 153 PRO A O 1
ATOM 1249 N N . ARG A 1 154 ? -4.560 -6.567 -0.517 1.00 84.94 154 ARG A N 1
ATOM 1250 C CA . ARG A 1 154 ? -4.013 -7.873 -0.938 1.00 84.94 154 ARG A CA 1
ATOM 1251 C C . ARG A 1 154 ? -3.106 -7.836 -2.176 1.00 84.94 154 ARG A C 1
ATOM 1253 O O . ARG A 1 154 ? -2.296 -8.735 -2.353 1.00 84.94 154 ARG A O 1
ATOM 1260 N N . ASP A 1 155 ? -3.195 -6.793 -2.998 1.00 87.50 155 ASP A N 1
ATOM 1261 C CA . ASP A 1 155 ? -2.394 -6.673 -4.227 1.00 87.50 155 ASP A CA 1
ATOM 1262 C C . ASP A 1 155 ? -1.015 -6.041 -3.988 1.00 87.50 155 ASP A C 1
ATOM 1264 O O . ASP A 1 155 ? -0.173 -5.991 -4.888 1.00 87.50 155 ASP A O 1
ATOM 1268 N N . ILE A 1 156 ? -0.775 -5.507 -2.783 1.00 90.62 156 ILE A N 1
ATOM 1269 C CA . ILE A 1 156 ? 0.458 -4.777 -2.485 1.00 90.62 156 ILE A CA 1
ATOM 1270 C C . ILE A 1 156 ? 1.510 -5.675 -1.837 1.00 90.62 156 ILE A C 1
ATOM 1272 O O . ILE A 1 156 ? 2.696 -5.567 -2.147 1.00 90.62 156 ILE A O 1
ATOM 1276 N N . TYR A 1 157 ? 1.087 -6.545 -0.934 1.00 93.19 157 TYR A N 1
ATOM 1277 C CA . TYR A 1 157 ? 1.959 -7.485 -0.250 1.00 93.19 157 TYR A CA 1
ATOM 1278 C C . TYR A 1 157 ? 1.404 -8.886 -0.415 1.00 93.19 157 TYR A C 1
ATOM 1280 O O . TYR A 1 157 ? 0.197 -9.072 -0.516 1.00 93.19 157 TYR A O 1
ATOM 1288 N N . ASN A 1 158 ? 2.294 -9.875 -0.425 1.00 92.38 158 ASN A N 1
ATOM 1289 C CA . ASN A 1 158 ? 1.862 -11.263 -0.465 1.00 92.38 158 ASN A CA 1
ATOM 1290 C C . ASN A 1 158 ? 1.219 -11.663 0.856 1.00 92.38 158 ASN A C 1
ATOM 1292 O O . ASN A 1 158 ? 0.205 -12.344 0.849 1.00 92.38 158 ASN A O 1
ATOM 1296 N N . GLU A 1 159 ? 1.814 -11.236 1.967 1.00 91.62 159 GLU A N 1
ATOM 1297 C CA . GLU A 1 159 ? 1.361 -11.600 3.301 1.00 91.62 159 GLU A CA 1
ATOM 1298 C C . GLU A 1 159 ? 1.542 -10.437 4.278 1.00 91.62 159 GLU A C 1
ATOM 1300 O O . GLU A 1 159 ? 2.355 -9.537 4.059 1.00 91.62 159 GLU A O 1
ATOM 1305 N N . TYR A 1 160 ? 0.811 -10.480 5.388 1.00 91.19 160 TYR A N 1
ATOM 1306 C CA . TYR A 1 160 ? 0.882 -9.492 6.455 1.00 91.19 160 TYR A CA 1
ATOM 1307 C C . TYR A 1 160 ? 1.067 -10.146 7.818 1.00 91.19 160 TYR A C 1
ATOM 1309 O O . TYR A 1 160 ? 0.527 -11.218 8.102 1.00 91.19 160 TYR A O 1
ATOM 1317 N N . ILE A 1 161 ? 1.795 -9.448 8.685 1.00 88.56 161 ILE A N 1
ATOM 1318 C CA . ILE A 1 161 ? 1.976 -9.792 10.093 1.00 88.56 161 ILE A CA 1
ATOM 1319 C C . ILE A 1 161 ? 1.723 -8.546 10.935 1.00 88.56 161 ILE A C 1
ATOM 1321 O O . ILE A 1 161 ? 2.215 -7.460 10.634 1.00 88.56 161 ILE A O 1
ATOM 1325 N N . LEU A 1 162 ? 0.988 -8.718 12.028 1.00 88.00 162 LEU A N 1
ATOM 1326 C CA . LEU A 1 162 ? 0.762 -7.693 13.034 1.00 88.00 162 LEU A CA 1
ATOM 1327 C C . LEU A 1 162 ? 1.434 -8.088 14.345 1.00 88.00 162 LEU A C 1
ATOM 1329 O O . LEU A 1 162 ? 1.144 -9.150 14.904 1.00 88.00 162 LEU A O 1
ATOM 1333 N N . LEU A 1 163 ? 2.298 -7.216 14.858 1.00 83.94 163 LEU A N 1
ATOM 1334 C CA . LEU A 1 163 ? 3.071 -7.446 16.073 1.00 83.94 163 LEU A CA 1
ATOM 1335 C C . LEU A 1 163 ? 2.675 -6.446 17.159 1.00 83.94 163 LEU A C 1
ATOM 1337 O O . LEU A 1 163 ? 2.775 -5.241 16.949 1.00 83.94 163 LEU A O 1
ATOM 1341 N N . LYS A 1 164 ? 2.305 -6.924 18.348 1.00 82.44 164 LYS A N 1
ATOM 1342 C CA . LYS A 1 164 ? 2.176 -6.092 19.556 1.00 82.44 164 LYS A CA 1
ATOM 1343 C C . LYS A 1 164 ? 3.331 -6.435 20.481 1.00 82.44 164 LYS A C 1
ATOM 1345 O O . LYS A 1 164 ? 3.417 -7.575 20.938 1.00 82.44 164 LYS A O 1
ATOM 1350 N N . SER A 1 165 ? 4.224 -5.478 20.734 1.00 75.31 165 SER A N 1
ATOM 1351 C CA . SER A 1 165 ? 5.424 -5.699 21.560 1.00 75.31 165 SER A CA 1
ATOM 1352 C C . SER A 1 165 ? 6.147 -7.010 21.203 1.00 75.31 165 SER A C 1
ATOM 1354 O O . SER A 1 165 ? 6.377 -7.854 22.067 1.00 75.31 165 SER A O 1
ATOM 1356 N N . SER A 1 166 ? 6.424 -7.204 19.904 1.00 69.69 166 SER A N 1
ATOM 1357 C CA . SER A 1 166 ? 7.171 -8.357 19.350 1.00 69.69 166 SER A CA 1
ATOM 1358 C C . SER A 1 166 ? 6.420 -9.694 19.288 1.00 69.69 166 SER A C 1
ATOM 1360 O O . SER A 1 166 ? 6.939 -10.668 18.741 1.00 69.69 166 SER A O 1
ATOM 1362 N N . LYS A 1 167 ? 5.187 -9.754 19.804 1.00 78.50 167 LYS A N 1
ATOM 1363 C CA . LYS A 1 167 ? 4.325 -10.941 19.734 1.00 78.50 167 LYS A CA 1
ATOM 1364 C C . LYS A 1 167 ? 3.378 -10.836 18.550 1.00 78.50 167 LYS A C 1
ATOM 1366 O O . LYS A 1 167 ? 2.756 -9.792 18.355 1.00 78.50 167 LYS A O 1
ATOM 1371 N N . ILE A 1 168 ? 3.223 -11.926 17.802 1.00 80.75 168 ILE A N 1
ATOM 1372 C CA . ILE A 1 168 ? 2.287 -11.981 16.674 1.00 80.75 168 ILE A CA 1
ATOM 1373 C C . ILE A 1 168 ? 0.851 -12.002 17.208 1.00 80.75 168 ILE A C 1
ATOM 1375 O O . ILE A 1 168 ? 0.478 -12.856 18.018 1.00 80.75 168 ILE A O 1
ATOM 1379 N N . VAL A 1 169 ? 0.059 -11.026 16.765 1.00 85.62 169 VAL A N 1
ATOM 1380 C CA . VAL A 1 169 ? -1.369 -10.871 17.089 1.00 85.62 169 VAL A CA 1
ATOM 1381 C C . VAL A 1 169 ? -2.235 -11.259 15.893 1.00 85.62 169 VAL A C 1
ATOM 1383 O O . VAL A 1 169 ? -3.316 -11.805 16.074 1.00 85.62 169 VAL A O 1
ATOM 1386 N N . TYR A 1 170 ? -1.755 -11.015 14.674 1.00 87.88 170 TYR A N 1
ATOM 1387 C CA . TYR A 1 170 ? -2.454 -11.364 13.441 1.00 87.88 170 TYR A CA 1
ATOM 1388 C C . TYR A 1 170 ? -1.455 -11.759 12.354 1.00 87.88 170 TYR A C 1
ATOM 1390 O O . TYR A 1 170 ? -0.361 -11.197 12.284 1.00 87.88 170 TYR A O 1
ATOM 1398 N N . GLN A 1 171 ? -1.840 -12.720 11.518 1.00 88.06 171 GLN A N 1
ATOM 1399 C CA . GLN A 1 171 ? -1.086 -13.149 10.345 1.00 88.06 171 GLN A CA 1
ATOM 1400 C C . GLN A 1 171 ? -2.050 -13.670 9.277 1.00 88.06 171 GLN A C 1
ATOM 1402 O O . GLN A 1 171 ? -3.056 -14.297 9.613 1.00 88.06 171 GLN A O 1
ATOM 1407 N N . THR A 1 172 ? -1.734 -13.432 8.007 1.00 87.50 172 THR A N 1
ATOM 1408 C CA . THR A 1 172 ? -2.542 -13.898 6.864 1.00 87.50 172 THR A CA 1
ATOM 1409 C C . THR A 1 172 ? -2.191 -15.317 6.407 1.00 87.50 172 THR A C 1
ATOM 1411 O O . THR A 1 172 ? -2.965 -15.935 5.684 1.00 87.50 172 THR A O 1
ATOM 1414 N N . PHE A 1 173 ? -1.077 -15.872 6.895 1.00 85.75 173 PHE A N 1
ATOM 1415 C CA . PHE A 1 173 ? -0.581 -17.204 6.549 1.00 85.75 173 PHE A CA 1
ATOM 1416 C C . PHE A 1 173 ? -0.169 -17.998 7.799 1.00 85.75 173 PHE A C 1
ATOM 1418 O O . PHE A 1 173 ? 0.198 -17.411 8.824 1.00 85.75 173 PHE A O 1
ATOM 1425 N N . PRO A 1 174 ? -0.200 -19.340 7.748 1.00 77.50 174 PRO A N 1
ATOM 1426 C CA . PRO A 1 174 ? 0.238 -20.186 8.851 1.00 77.50 174 PRO A CA 1
ATOM 1427 C C . PRO A 1 174 ? 1.773 -20.252 8.903 1.00 77.50 174 PRO A C 1
ATOM 1429 O O . PRO A 1 174 ? 2.389 -21.166 8.369 1.00 77.50 174 PRO A O 1
ATOM 1432 N N . SER A 1 175 ? 2.401 -19.278 9.561 1.00 67.62 175 SER A N 1
ATOM 1433 C CA . SER A 1 175 ? 3.868 -19.197 9.665 1.00 67.62 175 SER A CA 1
ATOM 1434 C C . SER A 1 175 ? 4.490 -20.239 10.609 1.00 67.62 175 SER A C 1
ATOM 1436 O O . SER A 1 175 ? 5.669 -20.560 10.490 1.00 67.62 175 SER A O 1
ATOM 1438 N N . GLY A 1 176 ? 3.721 -20.736 11.587 1.00 64.25 176 GLY A N 1
ATOM 1439 C CA . GLY A 1 176 ? 4.234 -21.539 12.708 1.00 64.25 176 GLY A CA 1
ATOM 1440 C C . GLY A 1 176 ? 5.095 -20.750 13.710 1.00 64.25 176 GLY A C 1
ATOM 1441 O O . GLY A 1 176 ? 5.542 -21.309 14.708 1.00 64.25 176 GLY A O 1
ATOM 1442 N N . ILE A 1 177 ? 5.305 -19.450 13.483 1.00 66.44 177 ILE A N 1
ATOM 1443 C CA . ILE A 1 177 ? 6.154 -18.583 14.303 1.00 66.44 177 ILE A CA 1
ATOM 1444 C C . ILE A 1 177 ? 5.276 -17.860 15.320 1.00 66.44 177 ILE A C 1
ATOM 1446 O O . ILE A 1 177 ? 4.202 -17.357 14.998 1.00 66.44 177 ILE A O 1
ATOM 1450 N N . THR A 1 178 ? 5.725 -17.813 16.573 1.00 59.06 178 THR A N 1
ATOM 1451 C CA . THR A 1 178 ? 4.966 -17.189 17.669 1.00 59.06 178 THR A CA 1
ATOM 1452 C C . THR A 1 178 ? 5.542 -15.845 18.107 1.00 59.06 178 THR A C 1
ATOM 1454 O O . T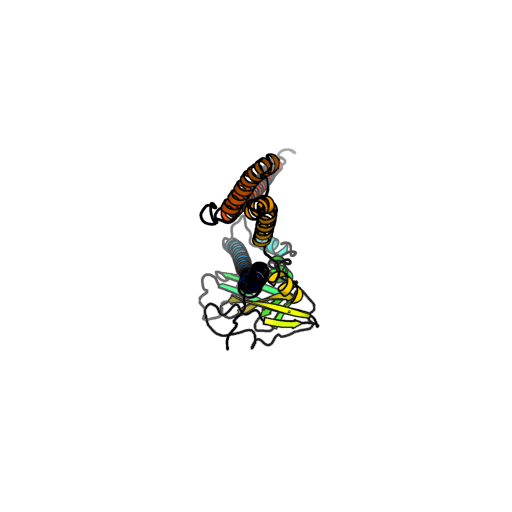HR A 1 178 ? 4.783 -14.988 18.562 1.00 59.06 178 THR A O 1
ATOM 1457 N N . ASN A 1 179 ? 6.848 -15.633 17.918 1.00 58.53 179 ASN A N 1
ATOM 1458 C CA . ASN A 1 179 ? 7.565 -14.407 18.259 1.00 58.53 179 ASN A CA 1
ATOM 1459 C C . ASN A 1 179 ? 8.609 -14.093 17.183 1.00 58.53 179 ASN A C 1
ATOM 1461 O O . ASN A 1 179 ? 9.299 -14.995 16.712 1.00 58.53 179 ASN A O 1
ATOM 1465 N N . ILE A 1 180 ? 8.755 -12.813 16.847 1.00 62.47 180 ILE A N 1
ATOM 1466 C CA . ILE A 1 180 ? 9.860 -12.313 16.023 1.00 62.47 180 ILE A CA 1
ATOM 1467 C C . ILE A 1 180 ? 10.718 -11.442 16.939 1.00 62.47 180 ILE A C 1
ATOM 1469 O O . ILE A 1 180 ? 10.215 -10.491 17.541 1.00 62.47 180 ILE A O 1
ATOM 1473 N N . THR A 1 181 ? 11.998 -11.778 17.091 1.00 53.06 181 THR A N 1
ATOM 1474 C CA . THR A 1 181 ? 12.949 -11.003 17.896 1.00 53.06 181 THR A CA 1
ATOM 1475 C C . THR A 1 181 ? 13.093 -9.595 17.314 1.00 53.06 181 THR A C 1
ATOM 1477 O O . THR A 1 181 ? 13.576 -9.393 16.205 1.00 53.06 181 THR A O 1
ATOM 1480 N N . THR A 1 182 ? 12.631 -8.599 18.071 1.00 51.22 182 THR A N 1
ATOM 1481 C CA . THR A 1 182 ? 12.541 -7.188 17.653 1.00 51.22 182 THR A CA 1
ATOM 1482 C C . THR A 1 182 ? 13.840 -6.404 17.695 1.00 51.22 182 THR A C 1
ATOM 1484 O O . THR A 1 182 ? 13.827 -5.240 17.298 1.00 51.22 182 THR A O 1
ATOM 1487 N N . ASP A 1 183 ? 14.939 -7.003 18.150 1.00 44.50 183 ASP A N 1
ATOM 1488 C CA . ASP A 1 183 ? 16.255 -6.352 18.128 1.00 44.50 183 ASP A CA 1
ATOM 1489 C C . ASP A 1 183 ? 16.630 -5.965 16.683 1.00 44.50 183 ASP A C 1
ATOM 1491 O O . ASP A 1 183 ? 17.080 -4.866 16.384 1.00 44.50 183 ASP A O 1
ATOM 1495 N N . SER A 1 184 ? 16.225 -6.797 15.718 1.00 45.22 184 SER A N 1
ATOM 1496 C CA . SER A 1 184 ? 16.338 -6.496 14.292 1.00 45.22 184 SER A CA 1
ATOM 1497 C C . SER A 1 184 ? 15.159 -5.710 13.706 1.00 45.22 184 SER A C 1
ATOM 1499 O O . SER A 1 184 ? 15.043 -5.676 12.490 1.00 45.22 184 SER A O 1
ATOM 1501 N N . LEU A 1 185 ? 14.265 -5.083 14.479 1.00 49.53 185 LEU A N 1
ATOM 1502 C CA . LEU A 1 185 ? 13.101 -4.320 13.963 1.00 49.53 185 LEU A CA 1
ATOM 1503 C C . LEU A 1 185 ? 12.941 -2.927 14.587 1.00 49.53 185 LEU A C 1
ATOM 1505 O O . LEU A 1 185 ? 12.260 -2.083 14.007 1.00 49.53 185 LEU A O 1
ATOM 1509 N N . LYS A 1 186 ? 13.568 -2.671 15.737 1.00 46.81 186 LYS A N 1
ATOM 1510 C CA . LYS A 1 186 ? 13.545 -1.377 16.420 1.00 46.81 186 LYS A CA 1
ATOM 1511 C C . LYS A 1 186 ? 14.917 -0.723 16.324 1.00 46.81 186 LYS A C 1
ATOM 1513 O O . LYS A 1 186 ? 15.767 -0.951 17.170 1.00 46.81 186 LYS A O 1
ATOM 1518 N N . THR A 1 187 ? 15.128 0.091 15.298 1.00 42.53 187 THR A N 1
ATOM 1519 C CA . THR A 1 187 ? 16.238 1.046 15.316 1.00 42.53 187 THR A CA 1
ATOM 1520 C C . THR A 1 187 ? 15.718 2.345 15.920 1.00 42.53 187 THR A C 1
ATOM 1522 O O . THR A 1 187 ? 14.746 2.922 15.431 1.00 42.53 187 THR A O 1
ATOM 1525 N N . ASP A 1 188 ? 16.320 2.741 17.035 1.00 39.19 188 ASP A N 1
ATOM 1526 C CA . ASP A 1 188 ? 15.897 3.857 17.870 1.00 39.19 188 ASP A CA 1
ATOM 1527 C C . ASP A 1 188 ? 15.859 5.207 17.139 1.00 39.19 188 ASP A C 1
ATOM 1529 O O . ASP A 1 188 ? 16.712 5.536 16.316 1.00 39.19 188 ASP A O 1
ATOM 1533 N N . LYS A 1 189 ? 14.851 6.001 17.517 1.00 38.19 189 LYS A N 1
ATOM 1534 C CA . LYS A 1 189 ? 14.815 7.472 17.517 1.00 38.19 189 LYS A CA 1
ATOM 1535 C C . LYS A 1 189 ? 15.598 8.170 16.397 1.00 38.19 189 LYS A C 1
ATOM 1537 O O . LYS A 1 189 ? 16.602 8.835 16.622 1.00 38.19 189 LYS A O 1
ATOM 1542 N N . SER A 1 190 ? 15.021 8.178 15.206 1.00 34.59 190 SER A N 1
ATOM 1543 C CA . SER A 1 190 ? 15.066 9.362 14.348 1.00 34.59 190 SER A CA 1
ATOM 1544 C C . SER A 1 190 ? 13.750 9.434 13.588 1.00 34.59 190 SER A C 1
ATOM 1546 O O . SER A 1 190 ? 13.162 8.400 13.276 1.00 34.59 190 SER A O 1
ATOM 1548 N N . ALA A 1 191 ? 13.258 10.638 13.310 1.00 35.47 191 ALA A N 1
ATOM 1549 C CA . ALA A 1 191 ? 11.957 10.895 12.686 1.00 35.47 191 ALA A CA 1
ATOM 1550 C C . ALA A 1 191 ? 11.797 10.328 11.248 1.00 35.47 191 ALA A C 1
ATOM 1552 O O . ALA A 1 191 ? 10.838 10.665 10.567 1.00 35.47 191 ALA A O 1
ATOM 1553 N N . PHE A 1 192 ? 12.708 9.447 10.805 1.00 38.41 192 PHE A N 1
ATOM 1554 C CA . PHE A 1 192 ? 12.695 8.699 9.544 1.00 38.41 192 PHE A CA 1
ATOM 1555 C C . PHE A 1 192 ? 13.251 7.254 9.668 1.00 38.41 192 PHE A C 1
ATOM 1557 O O . PHE A 1 192 ? 13.583 6.633 8.663 1.00 38.41 192 PHE A O 1
ATOM 1564 N N . ALA A 1 193 ? 13.342 6.669 10.873 1.00 40.25 193 ALA A N 1
ATOM 1565 C CA . ALA A 1 193 ? 13.837 5.293 11.079 1.00 40.25 193 ALA A CA 1
ATOM 1566 C C . ALA A 1 193 ? 12.797 4.174 10.813 1.00 40.25 193 ALA A C 1
ATOM 1568 O O . ALA A 1 193 ? 13.062 3.003 11.082 1.00 40.25 193 ALA A O 1
ATOM 1569 N N . GLY A 1 194 ? 11.621 4.506 10.273 1.00 43.41 194 GLY A N 1
ATOM 1570 C CA . GLY A 1 194 ? 10.667 3.544 9.710 1.00 43.41 194 GLY A CA 1
ATOM 1571 C C . GLY A 1 194 ? 10.890 3.428 8.206 1.00 43.41 194 GLY A C 1
ATOM 1572 O O . GLY A 1 194 ? 10.310 4.194 7.446 1.00 43.41 194 GLY A O 1
ATOM 1573 N N . GLY A 1 195 ? 11.790 2.546 7.766 1.00 52.78 195 GLY A N 1
ATOM 1574 C CA . GLY A 1 195 ? 12.116 2.506 6.335 1.00 52.78 195 GLY A CA 1
ATOM 1575 C C . GLY A 1 195 ? 13.116 1.459 5.856 1.00 52.78 195 GLY A C 1
ATOM 1576 O O . GLY A 1 195 ? 13.461 1.461 4.681 1.00 52.78 195 GLY A O 1
ATOM 1577 N N . GLN A 1 196 ? 13.621 0.570 6.715 1.00 61.44 196 GLN A N 1
ATOM 1578 C CA . GLN A 1 196 ? 14.563 -0.449 6.249 1.00 61.44 196 GLN A CA 1
ATOM 1579 C C . GLN A 1 196 ? 13.821 -1.696 5.786 1.00 61.44 196 GLN A C 1
ATOM 1581 O O . GLN A 1 196 ? 13.193 -2.386 6.591 1.00 61.44 196 GLN A O 1
ATOM 1586 N N . VAL A 1 197 ? 13.936 -1.993 4.492 1.00 78.19 197 VAL A N 1
ATOM 1587 C CA . VAL A 1 197 ? 13.521 -3.278 3.931 1.00 78.19 197 VAL A CA 1
ATOM 1588 C C . VAL A 1 197 ? 14.485 -4.350 4.419 1.00 78.19 197 VAL A C 1
ATOM 1590 O O . VAL A 1 197 ? 15.684 -4.286 4.148 1.00 78.19 197 VAL A O 1
ATOM 1593 N N . LYS A 1 198 ? 13.971 -5.334 5.155 1.00 81.25 198 LYS A N 1
ATOM 1594 C CA . LYS A 1 198 ? 14.778 -6.433 5.705 1.00 81.25 198 LYS A CA 1
ATOM 1595 C C . LYS A 1 198 ? 14.518 -7.719 4.942 1.00 81.25 198 LYS A C 1
ATOM 1597 O O . LYS A 1 198 ? 13.430 -7.918 4.420 1.00 81.25 198 LYS A O 1
ATOM 1602 N N . ASN A 1 199 ? 15.511 -8.594 4.870 1.00 81.62 199 ASN A N 1
ATOM 1603 C CA . ASN A 1 199 ? 15.310 -9.936 4.330 1.00 81.62 199 ASN A CA 1
ATOM 1604 C C . ASN A 1 199 ? 14.927 -10.858 5.480 1.00 81.62 199 ASN A C 1
ATOM 1606 O O . ASN A 1 199 ? 15.544 -10.796 6.543 1.00 81.62 199 ASN A O 1
ATOM 1610 N N . ILE A 1 200 ? 13.928 -11.701 5.269 1.00 82.75 200 ILE A N 1
ATOM 1611 C CA . ILE A 1 200 ? 13.530 -12.718 6.233 1.00 82.75 200 ILE A CA 1
ATOM 1612 C C . ILE A 1 200 ? 13.145 -13.993 5.501 1.00 82.75 200 ILE A C 1
ATOM 1614 O O . ILE A 1 200 ? 12.501 -13.951 4.455 1.00 82.75 200 ILE A O 1
ATOM 1618 N N . GLU A 1 201 ? 13.504 -15.127 6.081 1.00 82.56 201 GLU A N 1
ATOM 1619 C CA . GLU A 1 201 ? 13.052 -16.427 5.616 1.00 82.56 201 GLU A CA 1
ATOM 1620 C C . GLU A 1 201 ? 11.928 -16.921 6.521 1.00 82.56 201 GLU A C 1
ATOM 1622 O O . GLU A 1 201 ? 12.083 -17.003 7.740 1.00 82.56 201 GLU A O 1
ATOM 1627 N N . LEU A 1 202 ? 10.776 -17.221 5.927 1.00 80.75 202 LEU A N 1
ATOM 1628 C CA . LEU A 1 202 ? 9.593 -17.694 6.636 1.00 80.75 202 LEU A CA 1
ATOM 1629 C C . LEU A 1 202 ? 9.084 -18.941 5.924 1.00 80.75 202 LEU A C 1
ATOM 1631 O O . LEU A 1 202 ? 8.779 -18.896 4.732 1.00 80.75 202 LEU A O 1
ATOM 1635 N N . SER A 1 203 ? 9.019 -20.059 6.650 1.00 79.19 203 SER A N 1
ATOM 1636 C CA . SER A 1 203 ? 8.539 -21.345 6.121 1.00 79.19 203 SER A CA 1
ATOM 1637 C C . SER A 1 203 ? 9.254 -21.766 4.820 1.00 79.19 203 SER A C 1
ATOM 1639 O O . SER A 1 203 ? 8.616 -22.236 3.881 1.00 79.19 203 SER A O 1
ATOM 1641 N N . GLY A 1 204 ? 10.573 -21.537 4.737 1.00 81.56 204 GLY A N 1
ATOM 1642 C CA . GLY A 1 204 ? 11.404 -21.852 3.564 1.00 81.56 204 GLY A CA 1
ATOM 1643 C C . GLY A 1 204 ? 11.247 -20.898 2.372 1.00 81.56 204 GLY A C 1
ATOM 1644 O O . GLY A 1 204 ? 11.811 -21.141 1.309 1.00 81.56 204 GLY A O 1
ATOM 1645 N N . THR A 1 205 ? 10.472 -19.816 2.510 1.00 86.94 205 THR A N 1
ATOM 1646 C CA . THR A 1 205 ? 10.312 -18.787 1.474 1.00 86.94 205 THR A CA 1
ATOM 1647 C C . THR A 1 205 ? 11.015 -17.498 1.893 1.00 86.94 205 THR A C 1
ATOM 1649 O O . THR A 1 205 ? 10.832 -17.017 3.011 1.00 86.94 205 THR A O 1
ATOM 1652 N N . GLN A 1 206 ? 11.799 -16.919 0.981 1.00 89.19 206 GLN A N 1
ATOM 1653 C CA . GLN A 1 206 ? 12.489 -15.646 1.194 1.00 89.19 206 GLN A CA 1
ATOM 1654 C C . GLN A 1 206 ? 11.551 -14.464 0.931 1.00 89.19 206 GLN A C 1
ATOM 1656 O O . GLN A 1 206 ? 10.954 -14.343 -0.146 1.00 89.19 206 GLN A O 1
ATOM 1661 N N . TYR A 1 207 ? 11.462 -13.562 1.902 1.00 89.38 207 TYR A N 1
ATOM 1662 C CA . TYR A 1 207 ? 10.646 -12.359 1.855 1.00 89.38 207 TYR A CA 1
ATOM 1663 C C . TYR A 1 207 ? 11.476 -11.101 2.108 1.00 89.38 207 TYR A C 1
ATOM 1665 O O . TYR A 1 207 ? 12.418 -11.079 2.899 1.00 89.38 207 TYR A O 1
ATOM 1673 N N . LYS A 1 208 ? 11.048 -10.019 1.466 1.00 90.38 208 LYS A N 1
ATOM 1674 C CA . LYS A 1 208 ? 11.345 -8.637 1.819 1.00 90.38 208 LYS A CA 1
ATOM 1675 C C . LYS A 1 208 ? 10.290 -8.157 2.805 1.00 90.38 208 LYS A C 1
ATOM 1677 O O . LYS A 1 208 ? 9.091 -8.229 2.539 1.00 90.38 208 LYS A O 1
ATOM 1682 N N . LEU A 1 209 ? 10.756 -7.679 3.943 1.00 87.62 209 LEU A N 1
ATOM 1683 C CA . LEU A 1 209 ? 9.972 -7.272 5.090 1.00 87.62 209 LEU A CA 1
ATOM 1684 C C . LEU A 1 209 ? 9.934 -5.748 5.154 1.00 87.62 209 LEU A C 1
ATOM 1686 O O . LEU A 1 209 ? 10.974 -5.095 5.240 1.00 87.62 209 LEU A O 1
ATOM 1690 N N . PHE A 1 210 ? 8.722 -5.205 5.137 1.00 90.06 210 PHE A N 1
ATOM 1691 C CA . PHE A 1 210 ? 8.434 -3.783 5.268 1.00 90.06 210 PHE A CA 1
ATOM 1692 C C . PHE A 1 210 ? 7.658 -3.579 6.560 1.00 90.06 210 PHE A C 1
ATOM 1694 O O . PHE A 1 210 ? 6.578 -4.146 6.702 1.00 90.06 210 PHE A O 1
ATOM 1701 N N . SER A 1 211 ? 8.182 -2.788 7.494 1.00 86.62 211 SER A N 1
ATOM 1702 C CA . SER A 1 211 ? 7.532 -2.556 8.788 1.00 86.62 211 SER A CA 1
ATOM 1703 C C . SER A 1 211 ? 7.244 -1.086 9.027 1.00 86.62 211 SER A C 1
ATOM 1705 O O . SER A 1 211 ? 8.107 -0.237 8.820 1.00 86.62 211 SER A O 1
ATOM 1707 N N . GLN A 1 212 ? 6.047 -0.827 9.541 1.00 84.81 212 GLN A N 1
ATOM 1708 C CA . GLN A 1 212 ? 5.585 0.471 10.007 1.00 84.81 212 GLN A CA 1
ATOM 1709 C C . GLN A 1 212 ? 5.087 0.316 11.446 1.00 84.81 212 GLN A C 1
ATOM 1711 O O . GLN A 1 212 ? 4.316 -0.599 11.752 1.00 84.81 212 GLN A O 1
ATOM 1716 N N . GLN A 1 213 ? 5.554 1.181 12.343 1.00 84.12 213 GLN A N 1
ATOM 1717 C CA . GLN A 1 213 ? 5.064 1.232 13.719 1.00 84.12 213 GLN A CA 1
ATOM 1718 C C . GLN A 1 213 ? 3.925 2.240 13.807 1.00 84.12 213 GLN A C 1
ATOM 1720 O O . GLN A 1 213 ? 4.035 3.323 13.249 1.00 84.12 213 GLN A O 1
ATOM 1725 N N . LEU A 1 214 ? 2.875 1.884 14.537 1.00 82.62 214 LEU A N 1
ATOM 1726 C CA . LEU A 1 214 ? 1.767 2.764 14.871 1.00 82.62 214 LEU A CA 1
ATOM 1727 C C . LEU A 1 214 ? 1.504 2.710 16.374 1.00 82.62 214 LEU A C 1
ATOM 1729 O O . LEU A 1 214 ? 1.606 1.656 17.012 1.00 82.62 214 LEU A O 1
ATOM 1733 N N . SER A 1 215 ? 1.145 3.851 16.939 1.00 79.19 215 SER A N 1
ATOM 1734 C CA . SER A 1 215 ? 0.839 3.980 18.362 1.00 79.19 215 SER A CA 1
ATOM 1735 C C . SER A 1 215 ? -0.672 3.975 18.541 1.00 79.19 215 SER A C 1
ATOM 1737 O O . SER A 1 215 ? -1.340 4.910 18.119 1.00 79.19 215 SER A O 1
ATOM 1739 N N . LEU A 1 216 ? -1.226 2.927 19.156 1.00 72.69 216 LEU A N 1
ATOM 1740 C CA . LEU A 1 216 ? -2.667 2.863 19.428 1.00 72.69 216 LEU A CA 1
ATOM 1741 C C . LEU A 1 216 ? -3.051 3.756 20.614 1.00 72.69 216 LEU A C 1
ATOM 1743 O O . LEU A 1 216 ? -4.061 4.442 20.551 1.00 72.69 216 LEU A O 1
ATOM 1747 N N . ASN A 1 217 ? -2.235 3.736 21.671 1.00 68.31 217 ASN A N 1
ATOM 1748 C CA . ASN A 1 217 ? -2.317 4.575 22.870 1.00 68.31 217 ASN A CA 1
ATOM 1749 C C . ASN A 1 217 ? -0.889 4.962 23.307 1.00 68.31 217 ASN A C 1
ATOM 1751 O O . ASN A 1 217 ? 0.084 4.475 22.730 1.00 68.31 217 ASN A O 1
ATOM 1755 N N . ALA A 1 218 ? -0.758 5.775 24.364 1.00 61.94 218 ALA A N 1
ATOM 1756 C CA . ALA A 1 218 ? 0.538 6.171 24.934 1.00 61.94 218 ALA A CA 1
ATOM 1757 C C . ALA A 1 218 ? 1.473 4.977 25.245 1.00 61.94 218 ALA A C 1
ATOM 1759 O O . ALA A 1 218 ? 2.676 5.081 25.025 1.00 61.94 218 ALA A O 1
ATOM 1760 N N . ASP A 1 219 ? 0.914 3.829 25.658 1.00 61.78 219 ASP A N 1
ATOM 1761 C CA . ASP A 1 219 ? 1.688 2.663 26.121 1.00 61.78 219 ASP A CA 1
ATOM 1762 C C . ASP A 1 219 ? 1.633 1.436 25.187 1.00 61.78 219 ASP A C 1
ATOM 1764 O O . ASP A 1 219 ? 2.240 0.401 25.476 1.00 61.78 219 ASP A O 1
ATOM 1768 N N . SER A 1 220 ? 0.902 1.496 24.066 1.00 70.69 220 SER A N 1
ATOM 1769 C CA . SER A 1 220 ? 0.722 0.345 23.168 1.00 70.69 220 SER A CA 1
ATOM 1770 C C . SER A 1 220 ? 1.163 0.642 21.734 1.00 70.69 220 SER A C 1
ATOM 1772 O O . SER A 1 220 ? 0.431 1.208 20.922 1.00 70.69 220 SER A O 1
ATOM 1774 N N . VAL A 1 221 ? 2.377 0.185 21.407 1.00 79.31 221 VAL A N 1
ATOM 1775 C CA . VAL A 1 221 ? 2.928 0.223 20.046 1.00 79.31 221 VAL A CA 1
ATOM 1776 C C . VAL A 1 221 ? 2.591 -1.072 19.313 1.00 79.31 221 VAL A C 1
ATOM 1778 O O . VAL A 1 221 ? 2.917 -2.179 19.759 1.00 79.31 221 VAL A O 1
ATOM 1781 N N . LEU A 1 222 ? 1.942 -0.915 18.168 1.00 83.31 222 LEU A N 1
ATOM 1782 C CA . LEU A 1 222 ? 1.627 -1.968 17.220 1.00 83.31 222 LEU A CA 1
ATOM 1783 C C . LEU A 1 222 ? 2.556 -1.814 16.013 1.00 83.31 222 LEU A C 1
ATOM 1785 O O . LEU A 1 222 ? 2.887 -0.710 15.600 1.00 83.31 222 LEU A O 1
ATOM 1789 N N . THR A 1 223 ? 3.022 -2.912 15.441 1.00 85.94 223 THR A N 1
ATOM 1790 C CA . THR A 1 223 ? 3.847 -2.892 14.231 1.00 85.94 223 THR A CA 1
ATOM 1791 C C . THR A 1 223 ? 3.141 -3.686 13.153 1.00 85.94 223 THR A C 1
ATOM 1793 O O . THR A 1 223 ? 2.873 -4.875 13.332 1.00 85.94 223 THR A O 1
ATOM 1796 N N . ILE A 1 224 ? 2.828 -3.018 12.048 1.00 88.75 224 ILE A N 1
ATOM 1797 C CA . ILE A 1 224 ? 2.305 -3.651 10.843 1.00 88.75 224 ILE A CA 1
ATOM 1798 C C . ILE A 1 224 ? 3.487 -3.991 9.962 1.00 88.75 224 ILE A C 1
ATOM 1800 O O . ILE A 1 224 ? 4.326 -3.138 9.670 1.00 88.75 224 ILE A O 1
ATOM 1804 N N . THR A 1 225 ? 3.518 -5.234 9.515 1.00 88.50 225 THR A N 1
ATOM 1805 C CA . THR A 1 225 ? 4.560 -5.741 8.645 1.00 88.50 225 THR A CA 1
ATOM 1806 C C . THR A 1 225 ? 3.939 -6.317 7.383 1.00 88.50 225 THR A C 1
ATOM 1808 O O . THR A 1 225 ? 3.130 -7.239 7.456 1.00 88.50 225 THR A O 1
ATOM 1811 N N . GLY A 1 226 ? 4.328 -5.778 6.231 1.00 91.19 226 GLY A N 1
ATOM 1812 C CA . GLY A 1 226 ? 4.036 -6.339 4.918 1.00 91.19 226 GLY A CA 1
ATOM 1813 C C . GLY A 1 226 ? 5.198 -7.203 4.432 1.00 91.19 226 GLY A C 1
ATOM 1814 O O . GLY A 1 226 ? 6.363 -6.811 4.532 1.00 91.19 226 GLY A O 1
ATOM 1815 N N . LEU A 1 227 ? 4.882 -8.381 3.903 1.00 90.81 227 LEU A N 1
ATOM 1816 C CA . LEU A 1 227 ? 5.834 -9.340 3.357 1.00 90.81 227 LEU A CA 1
ATOM 1817 C C . LEU A 1 227 ? 5.655 -9.434 1.845 1.00 90.81 227 LEU A C 1
ATOM 1819 O O . LEU A 1 227 ? 4.572 -9.733 1.339 1.00 90.81 227 LEU A O 1
ATOM 1823 N N . LEU A 1 228 ? 6.740 -9.205 1.116 1.00 93.25 228 LEU A N 1
ATOM 1824 C CA . LEU A 1 228 ? 6.793 -9.333 -0.334 1.00 93.25 228 LEU A CA 1
ATOM 1825 C C . LEU A 1 228 ? 7.791 -10.431 -0.685 1.00 93.25 228 LEU A C 1
ATOM 1827 O O . LEU A 1 228 ? 8.932 -10.376 -0.237 1.00 93.25 228 LEU A O 1
ATOM 1831 N N . LYS A 1 229 ? 7.388 -11.441 -1.458 1.00 93.12 229 LYS A N 1
ATOM 1832 C CA . LYS A 1 229 ? 8.308 -12.510 -1.879 1.00 93.12 229 LYS A CA 1
ATOM 1833 C C . LYS A 1 229 ? 9.508 -11.898 -2.598 1.00 93.12 229 LYS A C 1
ATOM 1835 O O . LYS A 1 229 ? 9.322 -11.020 -3.442 1.00 93.12 229 LYS A O 1
ATOM 1840 N N . ASP A 1 230 ? 10.719 -12.374 -2.310 1.00 92.56 230 ASP A N 1
ATOM 1841 C CA . ASP A 1 230 ? 11.928 -11.805 -2.923 1.00 92.56 230 ASP A CA 1
ATOM 1842 C C . ASP A 1 230 ? 11.873 -11.893 -4.456 1.00 92.56 230 ASP A C 1
ATOM 1844 O O . ASP A 1 230 ? 12.157 -10.912 -5.132 1.00 92.56 230 ASP A O 1
ATOM 1848 N N . GLN A 1 231 ? 11.362 -12.997 -5.011 1.00 93.44 231 GLN A N 1
ATOM 1849 C CA . GLN A 1 231 ? 11.141 -13.157 -6.456 1.00 93.44 231 GLN A CA 1
ATOM 1850 C C . GLN A 1 231 ? 10.286 -12.028 -7.056 1.00 93.44 231 GLN A C 1
ATOM 1852 O O . GLN A 1 231 ? 10.655 -11.447 -8.078 1.00 93.44 231 GLN A O 1
ATOM 1857 N N . ASN A 1 232 ? 9.177 -11.676 -6.395 1.00 93.44 232 ASN A N 1
ATOM 1858 C CA . ASN A 1 232 ? 8.292 -10.597 -6.839 1.00 93.44 232 ASN A CA 1
ATOM 1859 C C . ASN A 1 232 ? 8.992 -9.241 -6.737 1.00 93.44 232 ASN A C 1
ATOM 1861 O O . ASN A 1 232 ? 8.926 -8.438 -7.665 1.00 93.44 232 ASN A O 1
ATOM 1865 N N . TYR A 1 233 ? 9.718 -9.008 -5.643 1.00 93.69 233 TYR A N 1
ATOM 1866 C CA . TYR A 1 233 ? 10.495 -7.788 -5.458 1.00 93.69 233 TYR A CA 1
ATOM 1867 C C . TYR A 1 233 ? 11.583 -7.629 -6.531 1.00 93.69 233 TYR A C 1
ATOM 1869 O O . TYR A 1 233 ? 11.698 -6.559 -7.121 1.00 93.69 233 TYR A O 1
ATOM 1877 N N . GLN A 1 234 ? 12.356 -8.677 -6.844 1.00 92.62 234 GLN A N 1
ATOM 1878 C CA . GLN A 1 234 ? 13.379 -8.611 -7.896 1.00 92.62 234 GLN A CA 1
ATOM 1879 C C . GLN A 1 234 ? 12.760 -8.389 -9.282 1.00 92.62 234 GLN A C 1
ATOM 1881 O O . GLN A 1 234 ? 13.273 -7.586 -10.069 1.00 92.62 234 GLN A O 1
ATOM 1886 N N . HIS A 1 235 ? 11.641 -9.059 -9.572 1.00 92.81 235 HIS A N 1
ATOM 1887 C CA . HIS A 1 235 ? 10.907 -8.877 -10.820 1.00 92.81 235 HIS A CA 1
ATOM 1888 C C . HIS A 1 235 ? 10.436 -7.425 -10.975 1.00 92.81 235 HIS A C 1
ATOM 1890 O O . HIS A 1 235 ? 10.735 -6.786 -11.978 1.00 92.81 235 HIS A O 1
ATOM 1896 N N . GLU A 1 236 ? 9.787 -6.856 -9.960 1.00 91.19 236 GLU A N 1
ATOM 1897 C CA . GLU A 1 236 ? 9.330 -5.463 -9.992 1.00 91.19 236 GLU A CA 1
ATOM 1898 C C . GLU A 1 236 ? 10.480 -4.449 -10.021 1.00 91.19 236 GLU A C 1
ATOM 1900 O O . GLU A 1 236 ? 10.401 -3.457 -10.746 1.00 91.19 236 GLU A O 1
ATOM 1905 N N . LYS A 1 237 ? 11.575 -4.715 -9.298 1.00 91.69 237 LYS A N 1
ATOM 1906 C CA . LYS A 1 237 ? 12.773 -3.865 -9.275 1.00 91.69 237 LYS A CA 1
ATOM 1907 C C . LYS A 1 237 ? 13.432 -3.767 -10.651 1.00 91.69 237 LYS A C 1
ATOM 1909 O O . LYS A 1 237 ? 13.852 -2.685 -11.055 1.00 91.69 237 LYS A O 1
ATOM 1914 N N . SER A 1 238 ? 13.531 -4.891 -11.358 1.00 90.75 238 SER A N 1
ATOM 1915 C CA . SER A 1 238 ? 14.141 -4.970 -12.692 1.00 90.75 238 SER A CA 1
ATOM 1916 C C . SER A 1 238 ? 13.186 -4.579 -13.824 1.00 90.75 238 SER A C 1
ATOM 1918 O O . SER A 1 238 ? 13.628 -4.294 -14.937 1.00 90.75 238 SER A O 1
ATOM 1920 N N . ARG A 1 239 ? 11.876 -4.527 -13.558 1.00 90.06 239 ARG A N 1
ATOM 1921 C CA . ARG A 1 239 ? 10.875 -4.207 -14.572 1.00 90.06 239 ARG A CA 1
ATOM 1922 C C . ARG A 1 239 ? 11.063 -2.782 -15.089 1.00 90.06 239 ARG A C 1
ATOM 1924 O O . ARG A 1 239 ? 11.119 -1.810 -14.332 1.00 90.06 239 ARG A O 1
ATOM 1931 N N . LEU A 1 240 ? 11.104 -2.652 -16.412 1.00 87.44 240 LEU A N 1
ATOM 1932 C CA . LEU A 1 240 ? 11.063 -1.353 -17.066 1.00 87.44 240 LEU A CA 1
ATOM 1933 C C . LEU A 1 240 ? 9.666 -0.744 -16.903 1.00 87.44 240 LEU A C 1
ATOM 1935 O O . LEU A 1 240 ? 8.656 -1.360 -17.248 1.00 87.44 240 LEU A O 1
ATOM 1939 N N . GLN A 1 241 ? 9.616 0.476 -16.376 1.00 83.12 241 GLN A N 1
ATOM 1940 C CA . GLN A 1 241 ? 8.406 1.273 -16.279 1.00 83.12 241 GLN A CA 1
ATOM 1941 C C . GLN A 1 241 ? 7.856 1.499 -17.684 1.00 83.12 241 GLN A C 1
ATOM 1943 O O . GLN A 1 241 ? 8.608 1.740 -18.628 1.00 83.12 241 GLN A O 1
ATOM 1948 N N . GLU A 1 242 ? 6.535 1.481 -17.817 1.00 83.19 242 GLU A N 1
ATOM 1949 C CA . GLU A 1 242 ? 5.846 1.583 -19.109 1.00 83.19 242 GLU A CA 1
ATOM 1950 C C . GLU A 1 242 ? 6.265 2.831 -19.896 1.00 83.19 242 GLU A C 1
ATOM 1952 O O . GLU A 1 242 ? 6.472 2.769 -21.105 1.00 83.19 242 GLU A O 1
ATOM 1957 N N . ASN A 1 243 ? 6.488 3.952 -19.202 1.00 84.38 243 ASN A N 1
ATOM 1958 C CA . ASN A 1 243 ? 6.981 5.181 -19.821 1.00 84.38 243 ASN A CA 1
ATOM 1959 C C . ASN A 1 243 ? 8.383 5.012 -20.427 1.00 84.38 243 ASN A C 1
ATOM 1961 O O . ASN A 1 243 ? 8.661 5.599 -21.468 1.00 84.38 243 ASN A O 1
ATOM 1965 N N . VAL A 1 244 ? 9.261 4.223 -19.806 1.00 85.62 244 VAL A N 1
ATOM 1966 C CA . VAL A 1 244 ? 10.607 3.947 -20.331 1.00 85.62 244 VAL A CA 1
ATOM 1967 C C . VAL A 1 244 ? 10.531 2.979 -21.508 1.00 85.62 244 VAL A C 1
ATOM 1969 O O . VAL A 1 244 ? 11.167 3.224 -22.527 1.00 85.62 244 VAL A O 1
ATOM 1972 N N . VAL A 1 245 ? 9.702 1.933 -21.422 1.00 88.75 245 VAL A N 1
ATOM 1973 C CA . VAL A 1 245 ? 9.471 1.001 -22.542 1.00 88.75 245 VAL A CA 1
ATOM 1974 C C . VAL A 1 245 ? 8.941 1.744 -23.768 1.00 88.75 245 VAL A C 1
ATOM 1976 O O . VAL A 1 245 ? 9.454 1.565 -24.869 1.00 88.75 245 VAL A O 1
ATOM 1979 N N . LEU A 1 246 ? 7.963 2.632 -23.575 1.00 90.12 246 LEU A N 1
ATOM 1980 C CA . LEU A 1 246 ? 7.420 3.464 -24.645 1.00 90.12 246 LEU A CA 1
ATOM 1981 C C . LEU A 1 246 ? 8.488 4.392 -25.247 1.00 90.12 246 LEU A C 1
ATOM 1983 O O . LEU A 1 246 ? 8.514 4.577 -26.461 1.00 90.12 246 LEU A O 1
ATOM 1987 N N . LEU A 1 247 ? 9.396 4.932 -24.427 1.00 89.75 247 LEU A N 1
ATOM 1988 C CA . LEU A 1 247 ? 10.479 5.793 -24.907 1.00 89.75 247 LEU A CA 1
ATOM 1989 C C . LEU A 1 247 ? 11.449 4.996 -25.781 1.00 89.75 247 LEU A C 1
ATOM 1991 O O . LEU A 1 247 ? 11.815 5.447 -26.863 1.00 89.75 247 LEU A O 1
ATOM 1995 N N . LEU A 1 248 ? 11.828 3.795 -25.337 1.00 89.38 248 LEU A N 1
ATOM 1996 C CA . LEU A 1 248 ? 12.688 2.892 -26.101 1.00 89.38 248 LEU A CA 1
ATOM 1997 C C . LEU A 1 248 ? 12.036 2.479 -27.425 1.00 89.38 248 LEU A C 1
ATOM 1999 O O . LEU A 1 248 ? 12.712 2.464 -28.450 1.00 89.38 248 LEU A O 1
ATOM 2003 N N . LEU A 1 249 ? 10.727 2.212 -27.428 1.00 91.12 249 LEU A N 1
ATOM 2004 C CA . LEU A 1 249 ? 9.966 1.922 -28.644 1.00 91.12 249 LEU A CA 1
ATOM 2005 C C . LEU A 1 249 ? 10.003 3.105 -29.624 1.00 91.12 249 LEU A C 1
ATOM 2007 O O . LEU A 1 249 ? 10.287 2.920 -30.805 1.00 91.12 249 LEU A O 1
ATOM 2011 N N . ILE A 1 250 ? 9.754 4.323 -29.134 1.00 92.50 250 ILE A N 1
ATOM 2012 C CA . ILE A 1 250 ? 9.812 5.548 -29.940 1.00 92.50 250 ILE 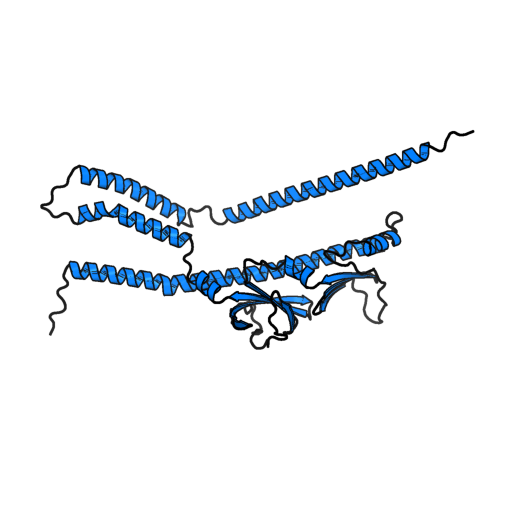A CA 1
ATOM 2013 C C . ILE A 1 250 ? 11.208 5.734 -30.543 1.00 92.50 250 ILE A C 1
ATOM 2015 O O . ILE A 1 250 ? 11.322 6.000 -31.738 1.00 92.50 250 ILE A O 1
ATOM 2019 N N . LEU A 1 251 ? 12.266 5.557 -29.746 1.00 90.75 251 LEU A N 1
ATOM 2020 C CA . LEU A 1 251 ? 13.652 5.659 -30.212 1.00 90.75 251 LEU A CA 1
ATOM 2021 C C . LEU A 1 251 ? 13.990 4.585 -31.255 1.00 90.75 251 LEU A C 1
ATOM 2023 O O . LEU A 1 251 ? 14.654 4.886 -32.248 1.00 90.75 251 LEU A O 1
ATOM 2027 N N . ALA A 1 252 ? 13.513 3.352 -31.072 1.00 90.50 252 ALA A N 1
ATOM 2028 C CA . ALA A 1 252 ? 13.707 2.273 -32.035 1.00 90.50 252 ALA A CA 1
ATOM 2029 C C . ALA A 1 252 ? 13.028 2.587 -33.377 1.00 90.50 252 ALA A C 1
ATOM 2031 O O . ALA A 1 252 ? 13.667 2.497 -34.425 1.00 90.50 252 ALA A O 1
ATOM 2032 N N . ILE A 1 253 ? 11.769 3.036 -33.350 1.00 91.69 253 ILE A N 1
ATOM 2033 C CA . ILE A 1 253 ? 11.034 3.443 -34.556 1.00 91.69 253 ILE A CA 1
ATOM 2034 C C . ILE A 1 253 ? 11.728 4.634 -35.224 1.00 91.69 253 ILE A C 1
ATOM 2036 O O . ILE A 1 253 ? 11.940 4.609 -36.433 1.00 91.69 253 ILE A O 1
ATOM 2040 N N . ALA A 1 254 ? 12.138 5.648 -34.458 1.00 90.62 254 ALA A N 1
ATOM 2041 C CA . ALA A 1 254 ? 12.854 6.806 -34.989 1.00 90.62 254 ALA A CA 1
ATOM 2042 C C . ALA A 1 254 ? 14.179 6.408 -35.662 1.00 90.62 254 ALA A C 1
ATOM 2044 O O . ALA A 1 254 ? 14.509 6.933 -36.722 1.00 90.62 254 ALA A O 1
ATOM 2045 N N . THR A 1 255 ? 14.907 5.441 -35.095 1.00 88.25 255 THR A N 1
ATOM 2046 C CA . THR A 1 255 ? 16.159 4.925 -35.672 1.00 88.25 255 THR A CA 1
ATOM 2047 C C . THR A 1 255 ? 15.912 4.190 -36.990 1.00 88.25 255 THR A C 1
ATOM 2049 O O . THR A 1 255 ? 16.635 4.412 -37.960 1.00 88.25 255 THR A O 1
ATOM 2052 N N . ILE A 1 256 ? 14.875 3.347 -37.052 1.00 89.56 256 ILE A N 1
ATOM 2053 C CA . ILE A 1 256 ? 14.479 2.645 -38.285 1.00 89.56 256 ILE A CA 1
ATOM 2054 C C . ILE A 1 256 ? 14.044 3.650 -39.354 1.00 89.56 256 ILE A C 1
ATOM 2056 O O . ILE A 1 256 ? 14.449 3.544 -40.511 1.00 89.56 256 ILE A O 1
ATOM 2060 N N . LEU A 1 257 ? 13.253 4.653 -38.972 1.00 89.44 257 LEU A N 1
ATOM 2061 C CA . LEU A 1 257 ? 12.819 5.698 -39.889 1.00 89.44 257 LEU A CA 1
ATOM 2062 C C . LEU A 1 257 ? 13.990 6.544 -40.382 1.00 89.44 257 LEU A C 1
ATOM 2064 O O . LEU A 1 257 ? 13.967 6.946 -41.531 1.00 89.44 257 LEU A O 1
ATOM 2068 N N . ALA A 1 258 ? 15.039 6.763 -39.589 1.00 87.62 258 ALA A N 1
ATOM 2069 C CA . ALA A 1 258 ? 16.207 7.540 -40.007 1.00 87.62 258 ALA A CA 1
ATOM 2070 C C . ALA A 1 258 ? 17.108 6.834 -41.047 1.00 87.62 258 ALA A C 1
ATOM 2072 O O . ALA A 1 258 ? 18.027 7.461 -41.580 1.00 87.62 258 ALA A O 1
ATOM 2073 N N . LEU A 1 259 ? 16.864 5.558 -41.382 1.00 85.62 259 LEU A N 1
ATOM 2074 C CA . LEU A 1 259 ? 17.696 4.795 -42.327 1.00 85.62 259 LEU A CA 1
ATOM 2075 C C . LEU A 1 259 ? 17.870 5.463 -43.708 1.00 85.62 259 LEU A C 1
ATOM 2077 O O . LEU A 1 259 ? 18.999 5.478 -44.201 1.00 85.62 259 LEU A O 1
ATOM 2081 N N . PRO A 1 260 ? 16.842 6.059 -44.343 1.00 85.62 260 PRO A N 1
ATOM 2082 C CA . PRO A 1 260 ? 17.004 6.735 -45.630 1.00 85.62 260 PRO A CA 1
ATOM 2083 C C . PRO A 1 260 ? 17.921 7.958 -45.547 1.00 85.62 260 PRO A C 1
ATOM 2085 O O . PRO A 1 260 ? 18.691 8.197 -46.470 1.00 85.62 260 PRO A O 1
ATOM 2088 N N . TRP A 1 261 ? 17.922 8.689 -44.428 1.00 83.62 261 TRP A N 1
ATOM 2089 C CA . TRP A 1 261 ? 18.870 9.788 -44.215 1.00 83.62 261 TRP A CA 1
ATOM 2090 C C . TRP A 1 261 ? 20.301 9.276 -44.057 1.00 83.62 261 TRP A C 1
ATOM 2092 O O . TRP A 1 261 ? 21.226 9.851 -44.626 1.00 83.62 261 TRP A O 1
ATOM 2102 N N . ILE A 1 262 ? 20.487 8.168 -43.332 1.00 83.50 262 ILE A N 1
ATOM 2103 C CA . ILE A 1 262 ? 21.798 7.516 -43.206 1.00 83.50 262 ILE A CA 1
ATOM 2104 C C . ILE A 1 262 ? 22.291 7.057 -44.585 1.00 83.50 262 ILE A C 1
ATOM 2106 O O . ILE A 1 262 ? 23.460 7.263 -44.908 1.00 83.50 262 ILE A O 1
ATOM 2110 N N . LYS A 1 263 ? 21.404 6.499 -45.422 1.00 83.06 263 LYS A N 1
ATOM 2111 C CA . LYS A 1 263 ? 21.710 6.124 -46.811 1.00 83.06 263 LYS A CA 1
ATOM 2112 C C . LYS A 1 263 ? 22.166 7.336 -47.628 1.00 83.06 263 LYS A C 1
ATOM 2114 O O . LYS A 1 263 ? 23.205 7.253 -48.273 1.00 83.06 263 LYS A O 1
ATOM 2119 N N . LEU A 1 264 ? 21.434 8.454 -47.574 1.00 82.75 264 LEU A N 1
ATOM 2120 C CA . LEU A 1 264 ? 21.812 9.692 -48.271 1.00 82.75 264 LEU A CA 1
ATOM 2121 C C . LEU A 1 264 ? 23.159 10.239 -47.791 1.00 82.75 264 LEU A C 1
ATOM 2123 O O . LEU A 1 264 ? 23.964 10.684 -48.600 1.00 82.75 264 LEU A O 1
ATOM 2127 N N . TYR A 1 265 ? 23.425 10.171 -46.487 1.00 80.94 265 TYR A N 1
ATOM 2128 C CA . TYR A 1 265 ? 24.694 10.614 -45.914 1.00 80.94 265 TYR A CA 1
ATOM 2129 C C . TYR A 1 265 ? 25.880 9.733 -46.338 1.00 80.94 265 TYR A C 1
ATOM 2131 O O . TYR A 1 265 ? 26.985 10.231 -46.534 1.00 80.94 265 TYR A O 1
ATOM 2139 N N . GLN A 1 266 ? 25.670 8.421 -46.477 1.00 79.69 266 GLN A N 1
ATOM 2140 C CA . GLN A 1 266 ? 26.710 7.479 -46.905 1.00 79.69 266 GLN A CA 1
ATOM 2141 C C . GLN A 1 266 ? 26.921 7.441 -48.425 1.00 79.69 266 GLN A C 1
ATOM 2143 O O . GLN A 1 266 ? 27.870 6.804 -48.886 1.00 79.69 266 GLN A O 1
ATOM 2148 N N . MET A 1 267 ? 26.060 8.111 -49.191 1.00 81.62 267 MET A N 1
ATOM 2149 C CA . MET A 1 267 ? 26.107 8.157 -50.646 1.00 81.62 267 MET A CA 1
ATOM 2150 C C . MET A 1 267 ? 27.394 8.851 -51.112 1.00 81.62 267 MET A C 1
ATOM 2152 O O . MET A 1 267 ? 27.708 9.966 -50.694 1.00 81.62 267 MET A O 1
ATOM 2156 N N . GLY A 1 268 ? 28.186 8.174 -51.945 1.00 76.56 268 GLY A N 1
ATOM 2157 C CA . GLY A 1 268 ? 29.453 8.721 -52.434 1.00 76.56 268 GLY A CA 1
ATOM 2158 C C . GLY A 1 268 ? 29.247 9.730 -53.566 1.00 76.56 268 GLY A C 1
ATOM 2159 O O . GLY A 1 268 ? 28.229 9.706 -54.249 1.00 76.56 268 GLY A O 1
ATOM 2160 N N . ASN A 1 269 ? 30.263 10.546 -53.870 1.00 72.56 269 ASN A N 1
ATOM 2161 C CA . ASN A 1 269 ? 30.217 11.550 -54.954 1.00 72.56 269 ASN A CA 1
ATOM 2162 C C . ASN A 1 269 ? 29.902 10.987 -56.361 1.00 72.56 269 ASN A C 1
ATOM 2164 O O . ASN A 1 269 ? 29.748 11.756 -57.305 1.00 72.56 269 ASN A O 1
ATOM 2168 N N . LYS A 1 270 ? 29.870 9.659 -56.528 1.00 76.19 270 LYS A N 1
ATOM 2169 C CA . LYS A 1 270 ? 29.578 8.971 -57.795 1.00 76.19 270 LYS A CA 1
ATOM 2170 C C . LYS A 1 270 ? 28.202 8.300 -57.827 1.00 76.19 270 LYS A C 1
ATOM 2172 O O . LYS A 1 270 ? 27.796 7.840 -58.892 1.00 76.19 270 LYS A O 1
ATOM 2177 N N . ASP A 1 271 ? 27.499 8.237 -56.701 1.00 79.25 271 ASP A N 1
ATOM 2178 C CA . ASP A 1 271 ? 26.179 7.624 -56.631 1.00 79.25 271 ASP A CA 1
ATOM 2179 C C . ASP A 1 271 ? 25.104 8.605 -57.113 1.00 79.25 271 ASP A C 1
ATOM 2181 O O . ASP A 1 271 ? 25.094 9.785 -56.761 1.00 79.25 271 ASP A O 1
ATOM 2185 N N . ARG A 1 272 ? 24.177 8.118 -57.945 1.00 80.06 272 ARG A N 1
ATOM 2186 C CA . ARG A 1 272 ? 23.100 8.935 -58.518 1.00 80.06 272 ARG A CA 1
ATOM 2187 C C . ARG A 1 272 ? 21.892 8.955 -57.593 1.00 80.06 272 ARG A C 1
ATOM 2189 O O . ARG A 1 272 ? 21.302 7.910 -57.334 1.00 80.06 272 ARG A O 1
ATOM 2196 N N . LEU A 1 273 ? 21.503 10.145 -57.143 1.00 81.19 273 LEU A N 1
ATOM 2197 C CA . LEU A 1 273 ? 20.291 10.344 -56.354 1.00 81.19 273 LEU A CA 1
ATOM 2198 C C . LEU A 1 273 ? 19.053 10.028 -57.204 1.00 81.19 273 LEU A C 1
ATOM 2200 O O . LEU A 1 273 ? 18.823 10.670 -58.230 1.00 81.19 273 LEU A O 1
ATOM 2204 N N . THR A 1 274 ? 18.249 9.049 -56.786 1.00 84.62 274 THR A N 1
ATOM 2205 C CA . THR A 1 274 ? 16.975 8.757 -57.456 1.00 84.62 274 THR A CA 1
ATOM 2206 C C . THR A 1 274 ? 15.855 9.648 -56.913 1.00 84.62 274 THR A C 1
ATOM 2208 O O . THR A 1 274 ? 15.841 10.008 -55.736 1.00 84.62 274 THR A O 1
ATOM 2211 N N . VAL A 1 275 ? 14.872 9.989 -57.755 1.00 83.25 275 VAL A N 1
ATOM 2212 C CA . VAL A 1 275 ? 13.686 10.773 -57.341 1.00 83.25 275 VAL A CA 1
ATOM 2213 C C . VAL A 1 275 ? 12.912 10.057 -56.228 1.00 83.25 275 VAL A C 1
ATOM 2215 O O . VAL A 1 275 ? 12.398 10.692 -55.310 1.00 83.25 275 VAL A O 1
ATOM 2218 N N . THR A 1 276 ? 12.890 8.724 -56.267 1.00 82.75 276 THR A N 1
ATOM 2219 C CA . THR A 1 276 ? 12.304 7.876 -55.226 1.00 82.75 276 THR A CA 1
ATOM 2220 C C . THR A 1 276 ? 13.022 8.018 -53.886 1.00 82.75 276 THR A C 1
ATOM 2222 O O . THR A 1 276 ? 12.348 8.145 -52.869 1.00 82.75 276 THR A O 1
ATOM 2225 N N . ASP A 1 277 ? 14.360 8.073 -53.864 1.00 83.44 277 ASP A N 1
ATOM 2226 C CA . ASP A 1 277 ? 15.118 8.302 -52.623 1.00 83.44 277 ASP A CA 1
ATOM 2227 C C . ASP A 1 277 ? 14.786 9.674 -52.012 1.00 83.44 277 ASP A C 1
ATOM 2229 O O . ASP A 1 277 ? 14.610 9.789 -50.798 1.00 83.44 277 ASP A O 1
ATOM 2233 N N . GLY A 1 278 ? 14.623 10.701 -52.857 1.00 83.62 278 GLY A N 1
ATOM 2234 C CA . GLY A 1 278 ? 14.195 12.036 -52.431 1.00 83.62 278 GLY A CA 1
ATOM 2235 C C . GLY A 1 278 ? 12.786 12.050 -51.827 1.00 83.62 278 GLY A C 1
ATOM 2236 O O . GLY A 1 278 ? 12.584 12.601 -50.743 1.00 83.62 278 GLY A O 1
ATOM 2237 N N . LEU A 1 279 ? 11.822 11.396 -52.485 1.00 86.62 279 LEU A N 1
ATOM 2238 C CA . LEU A 1 279 ? 10.437 11.306 -52.011 1.00 86.62 279 LEU A CA 1
ATOM 2239 C C . LEU A 1 279 ? 10.336 10.537 -50.681 1.00 86.62 279 LEU A C 1
ATOM 2241 O O . LEU A 1 279 ? 9.678 11.001 -49.748 1.00 86.62 279 LEU A O 1
ATOM 2245 N N . PHE A 1 280 ? 11.018 9.390 -50.565 1.00 86.31 280 PHE A N 1
ATOM 2246 C CA . PHE A 1 280 ? 11.046 8.605 -49.327 1.00 86.31 280 PHE A CA 1
ATOM 2247 C C . PHE A 1 280 ? 11.707 9.370 -48.184 1.00 86.31 280 PHE A C 1
ATOM 2249 O O . PHE A 1 280 ? 11.176 9.374 -47.075 1.00 86.31 280 PHE A O 1
ATOM 2256 N N . SER A 1 281 ? 12.820 10.059 -48.448 1.00 87.62 281 SER A N 1
ATOM 2257 C CA . SER A 1 281 ? 13.481 10.893 -47.445 1.00 87.62 281 SER A CA 1
ATOM 2258 C C . SER A 1 281 ? 12.562 12.006 -46.942 1.00 87.62 281 SER A C 1
ATOM 2260 O O . SER A 1 281 ? 12.517 12.256 -45.742 1.00 87.62 281 SER A O 1
ATOM 2262 N N . PHE A 1 282 ? 11.789 12.64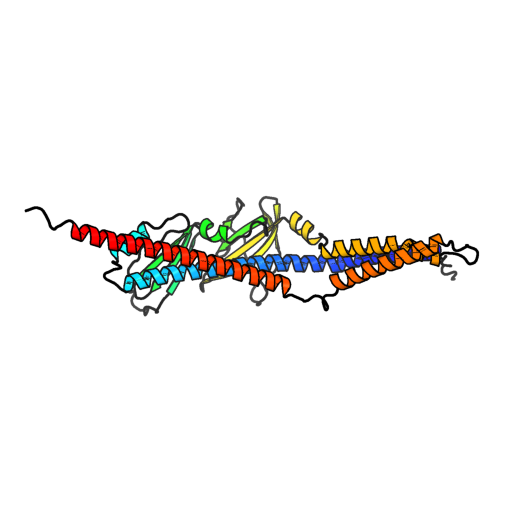2 -47.828 1.00 88.94 282 PHE A N 1
ATOM 2263 C CA . PHE A 1 282 ? 10.826 13.679 -47.450 1.00 88.94 282 PHE A CA 1
ATOM 2264 C C . PHE A 1 282 ? 9.667 13.136 -46.599 1.00 88.94 282 PHE A C 1
ATOM 2266 O O . PHE A 1 282 ? 9.354 13.701 -45.550 1.00 88.94 282 PHE A O 1
ATOM 2273 N N . ALA A 1 283 ? 9.064 12.013 -47.002 1.00 89.38 283 ALA A N 1
ATOM 2274 C CA . ALA A 1 283 ? 7.991 11.369 -46.241 1.00 89.38 283 ALA A CA 1
ATOM 2275 C C . ALA A 1 283 ? 8.462 10.930 -44.841 1.00 89.38 283 ALA A C 1
ATOM 2277 O O . ALA A 1 283 ? 7.771 11.132 -43.841 1.00 89.38 283 ALA A O 1
ATOM 2278 N N . VAL A 1 284 ? 9.679 10.390 -44.759 1.00 91.12 284 VAL A N 1
ATOM 2279 C CA . VAL A 1 284 ? 10.341 10.030 -43.501 1.00 91.12 284 VAL A CA 1
ATOM 2280 C C . VAL A 1 284 ? 10.567 11.251 -42.617 1.00 91.12 284 VAL A C 1
ATOM 2282 O O . VAL A 1 284 ? 10.294 11.172 -41.424 1.00 91.12 284 VAL A O 1
ATOM 2285 N N . SER A 1 285 ? 10.998 12.386 -43.176 1.00 90.31 285 SER A N 1
ATOM 2286 C CA . SER A 1 285 ? 11.161 13.634 -42.420 1.00 90.31 285 SER A CA 1
ATOM 2287 C C . SER A 1 285 ? 9.854 14.077 -41.759 1.00 90.31 285 SER A C 1
ATOM 2289 O O . SER A 1 285 ? 9.856 14.461 -40.590 1.00 90.31 285 SER A O 1
ATOM 2291 N N . MET A 1 286 ? 8.730 13.991 -42.481 1.00 91.94 286 MET A N 1
ATOM 2292 C CA . MET A 1 286 ? 7.409 14.330 -41.939 1.00 91.94 286 MET A CA 1
ATOM 2293 C C . MET A 1 286 ? 7.014 13.407 -40.780 1.00 91.94 286 MET A C 1
ATOM 2295 O O . MET A 1 286 ? 6.576 13.883 -39.730 1.00 91.94 286 MET A O 1
ATOM 2299 N N . LEU A 1 287 ? 7.207 12.094 -40.940 1.00 92.75 287 LEU A N 1
ATOM 2300 C CA . LEU A 1 287 ? 6.907 11.116 -39.891 1.00 92.75 287 LEU A CA 1
ATOM 2301 C C . LEU A 1 287 ? 7.824 11.269 -38.675 1.00 92.75 287 LEU A C 1
ATOM 2303 O O . LEU A 1 287 ? 7.346 11.245 -37.542 1.00 92.75 287 LEU A O 1
ATOM 2307 N N . LEU A 1 288 ? 9.124 11.477 -38.894 1.00 92.69 288 LEU A N 1
ATOM 2308 C CA . LEU A 1 288 ? 10.092 11.692 -37.825 1.00 92.69 288 LEU A CA 1
ATOM 2309 C C . LEU A 1 288 ? 9.742 12.952 -37.027 1.00 92.69 288 LEU A C 1
ATOM 2311 O O . LEU A 1 288 ? 9.736 12.908 -35.800 1.00 92.69 288 LEU A O 1
ATOM 2315 N N . MET A 1 289 ? 9.371 14.044 -37.705 1.00 92.81 289 MET A N 1
ATOM 2316 C CA . MET A 1 289 ? 8.929 15.275 -37.047 1.00 92.81 289 MET A CA 1
ATOM 2317 C C . MET A 1 289 ? 7.665 15.049 -36.208 1.00 92.81 289 MET A C 1
ATOM 2319 O O . MET A 1 289 ? 7.588 15.519 -35.074 1.00 92.81 289 MET A O 1
ATOM 2323 N N . SER A 1 290 ? 6.697 14.281 -36.718 1.00 94.25 290 SER A N 1
ATOM 2324 C CA . SER A 1 290 ? 5.487 13.916 -35.969 1.00 94.25 290 SER A CA 1
ATOM 2325 C C . SER A 1 290 ? 5.809 13.097 -34.711 1.00 94.25 290 SER A C 1
ATOM 2327 O O . SER A 1 290 ? 5.318 13.404 -33.623 1.00 94.25 290 SER A O 1
ATOM 2329 N N . ILE A 1 291 ? 6.690 12.099 -34.825 1.00 92.56 291 ILE A N 1
ATOM 2330 C CA . ILE A 1 291 ? 7.110 11.250 -33.701 1.00 92.56 291 ILE A CA 1
ATOM 2331 C C . ILE A 1 291 ? 7.905 12.050 -32.667 1.00 92.56 291 ILE A C 1
ATOM 2333 O O . ILE A 1 291 ? 7.664 11.902 -31.469 1.00 92.56 291 ILE A O 1
ATOM 2337 N N . LEU A 1 292 ? 8.821 12.917 -33.103 1.00 90.62 292 LEU A N 1
ATOM 2338 C CA . LEU A 1 292 ? 9.574 13.799 -32.212 1.00 90.62 292 LEU A CA 1
ATOM 2339 C C . LEU A 1 292 ? 8.650 14.776 -31.490 1.00 90.62 292 LEU A C 1
ATOM 2341 O O . LEU A 1 292 ? 8.807 14.977 -30.288 1.00 90.62 292 LEU A O 1
ATOM 2345 N N . PHE A 1 293 ? 7.652 15.329 -32.184 1.00 91.50 293 PHE A N 1
ATOM 2346 C CA . PHE A 1 293 ? 6.637 16.177 -31.566 1.00 91.50 293 PHE A CA 1
ATOM 2347 C C . PHE A 1 293 ? 5.832 15.413 -30.508 1.00 91.50 293 PHE A C 1
ATOM 2349 O O . PHE A 1 293 ? 5.660 15.901 -29.391 1.00 91.50 293 PHE A O 1
ATOM 2356 N N . PHE A 1 294 ? 5.398 14.186 -30.815 1.00 89.38 294 PHE A N 1
ATOM 2357 C CA . PHE A 1 294 ? 4.704 13.324 -29.857 1.00 89.38 294 PHE A CA 1
ATOM 2358 C C . PHE A 1 294 ? 5.574 12.998 -28.637 1.00 89.38 294 PHE A C 1
ATOM 2360 O O . PHE A 1 294 ? 5.119 13.130 -27.499 1.00 89.38 294 PHE A O 1
ATOM 2367 N N . ALA A 1 295 ? 6.832 12.612 -28.855 1.00 90.00 295 ALA A N 1
ATOM 2368 C CA . ALA A 1 295 ? 7.784 12.322 -27.790 1.00 90.00 295 ALA A CA 1
ATOM 2369 C C . ALA A 1 295 ? 8.019 13.558 -26.914 1.00 90.00 295 ALA A C 1
ATOM 2371 O O . ALA A 1 295 ? 7.933 13.482 -25.688 1.00 90.00 295 ALA A O 1
ATOM 2372 N N . PHE A 1 296 ? 8.233 14.716 -27.538 1.00 88.44 296 PHE A N 1
ATOM 2373 C CA . PHE A 1 296 ? 8.389 15.981 -26.840 1.00 88.44 296 PHE A CA 1
ATOM 2374 C C . PHE A 1 296 ? 7.170 16.270 -25.960 1.00 88.44 296 PHE A C 1
ATOM 2376 O O . PHE A 1 296 ? 7.327 16.450 -24.761 1.00 88.44 296 PHE A O 1
ATOM 2383 N N . PHE A 1 297 ? 5.949 16.204 -26.489 1.00 86.12 297 PHE A N 1
ATOM 2384 C CA . PHE A 1 297 ? 4.744 16.448 -25.689 1.00 86.12 297 PHE A CA 1
ATOM 2385 C C . PHE A 1 297 ? 4.530 15.421 -24.566 1.00 86.12 297 PHE A C 1
ATOM 2387 O O . PHE A 1 297 ? 4.086 15.770 -23.472 1.00 86.12 297 PHE A O 1
ATOM 2394 N N . LYS A 1 298 ? 4.830 14.141 -24.817 1.00 84.75 298 LYS A N 1
ATOM 2395 C CA . LYS A 1 298 ? 4.624 13.055 -23.849 1.00 84.75 298 LYS A CA 1
ATOM 2396 C C . LYS A 1 298 ? 5.601 13.122 -22.673 1.00 84.75 298 LYS A C 1
ATOM 2398 O O . LYS A 1 298 ? 5.188 12.858 -21.539 1.00 84.75 298 LYS A O 1
ATOM 2403 N N . TYR A 1 299 ? 6.871 13.427 -22.943 1.00 85.38 299 TYR A N 1
ATOM 2404 C CA . TYR A 1 299 ? 7.960 13.372 -21.960 1.00 85.38 299 TYR A CA 1
ATOM 2405 C C . TYR A 1 299 ? 8.371 14.742 -21.411 1.00 85.38 299 TYR A C 1
ATOM 2407 O O . TYR A 1 299 ? 9.047 14.798 -20.385 1.00 85.38 299 TYR A O 1
ATOM 2415 N N . ASN A 1 300 ? 7.944 15.848 -22.026 1.00 84.00 300 ASN A N 1
ATOM 2416 C CA . ASN A 1 300 ? 8.185 17.180 -21.487 1.00 84.00 300 ASN A CA 1
ATOM 2417 C C . ASN A 1 300 ? 7.245 17.454 -20.303 1.00 84.00 300 ASN A C 1
ATOM 2419 O O . ASN A 1 300 ? 6.062 17.760 -20.458 1.00 84.00 300 ASN A O 1
ATOM 2423 N N . VAL A 1 301 ? 7.799 17.332 -19.097 1.00 69.31 301 VAL A N 1
ATOM 2424 C CA . VAL A 1 301 ? 7.071 17.517 -17.835 1.00 69.31 301 VAL A CA 1
ATOM 2425 C C . VAL A 1 301 ? 6.588 18.962 -17.653 1.00 69.31 301 VAL A C 1
ATOM 2427 O O . VAL A 1 301 ? 5.529 19.156 -17.066 1.00 69.31 301 VAL A O 1
ATOM 2430 N N . LEU A 1 302 ? 7.306 19.957 -18.193 1.00 67.44 302 LEU A N 1
ATOM 2431 C CA . LEU A 1 302 ? 6.980 21.385 -18.052 1.00 67.44 302 LEU A CA 1
ATOM 2432 C C . LEU A 1 302 ? 5.738 21.793 -18.857 1.00 67.44 302 LEU A C 1
ATOM 2434 O O . LEU A 1 302 ? 4.986 22.663 -18.430 1.00 67.44 302 LEU A O 1
ATOM 2438 N N . LEU A 1 303 ? 5.526 21.170 -20.019 1.00 64.75 303 LEU A N 1
ATOM 2439 C CA . LEU A 1 303 ? 4.380 21.439 -20.898 1.00 64.75 303 LEU A CA 1
ATOM 2440 C C . LEU A 1 303 ? 3.180 20.539 -20.613 1.00 64.75 303 LEU A C 1
ATOM 2442 O O . LEU A 1 303 ? 2.071 20.789 -21.091 1.00 64.75 303 LEU A O 1
ATOM 2446 N N . ARG A 1 304 ? 3.381 19.488 -19.819 1.00 61.66 304 ARG A N 1
ATOM 2447 C CA . ARG A 1 304 ? 2.275 18.716 -19.277 1.00 61.66 304 ARG A CA 1
ATOM 2448 C C . ARG A 1 304 ? 1.521 19.637 -18.314 1.00 61.66 304 ARG A C 1
ATOM 2450 O O . ARG A 1 304 ? 2.162 20.221 -17.445 1.00 61.66 304 ARG A O 1
ATOM 2457 N N . PRO A 1 305 ? 0.184 19.764 -18.394 1.00 58.31 305 PRO A N 1
ATOM 2458 C CA . PRO A 1 305 ? -0.594 20.355 -17.308 1.00 58.31 305 PRO A CA 1
ATOM 2459 C C . PRO A 1 305 ? -0.419 19.456 -16.071 1.00 58.31 305 PRO A C 1
ATOM 2461 O O . PRO A 1 305 ? -1.121 18.461 -15.886 1.00 58.31 305 PRO A O 1
ATOM 2464 N N . GLY A 1 306 ? 0.638 19.742 -15.310 1.00 49.34 306 GLY A N 1
ATOM 2465 C CA . GLY A 1 306 ? 1.280 18.835 -14.370 1.00 49.34 306 GLY A CA 1
ATOM 2466 C C . GLY A 1 306 ? 0.426 18.567 -13.141 1.00 49.34 306 GLY A C 1
ATOM 2467 O O . GLY A 1 306 ? -0.283 19.451 -12.664 1.00 49.34 306 GLY A O 1
ATOM 2468 N N . GLU A 1 307 ? 0.498 17.321 -12.661 1.00 51.28 307 GLU A N 1
ATOM 2469 C CA . GLU A 1 307 ? 0.057 16.819 -11.342 1.00 51.28 307 GLU A CA 1
ATOM 2470 C C . GLU A 1 307 ? -1.436 16.908 -10.994 1.00 51.28 307 GLU A C 1
ATOM 2472 O O . GLU A 1 307 ? -1.949 16.135 -10.182 1.00 51.28 307 GLU A O 1
ATOM 2477 N N . ASN A 1 308 ? -2.177 17.780 -11.661 1.00 51.56 308 ASN A N 1
ATOM 2478 C CA . ASN A 1 308 ? -3.576 18.017 -11.392 1.00 51.56 308 ASN A CA 1
ATOM 2479 C C . ASN A 1 308 ? -4.490 17.032 -12.101 1.00 51.56 308 ASN A C 1
ATOM 2481 O O . ASN A 1 308 ? -5.655 17.025 -11.759 1.00 51.56 308 ASN A O 1
ATOM 2485 N N . LEU A 1 309 ? -4.048 16.210 -13.058 1.00 52.53 309 LEU A N 1
ATOM 2486 C CA . LEU A 1 309 ? -4.972 15.277 -13.715 1.00 52.53 309 LEU A CA 1
ATOM 2487 C C . LEU A 1 309 ? -5.343 14.116 -12.788 1.00 52.53 309 LEU A C 1
ATOM 2489 O O . LEU A 1 309 ? -6.523 13.916 -12.549 1.00 52.53 309 LEU A O 1
ATOM 2493 N N . SER A 1 310 ? -4.374 13.418 -12.188 1.00 53.62 310 SER A N 1
ATOM 2494 C CA . SER A 1 310 ? -4.663 12.362 -11.202 1.00 53.62 310 SER A CA 1
ATOM 2495 C C . SER A 1 310 ? -5.306 12.930 -9.937 1.00 53.62 310 SER A C 1
ATOM 2497 O O . SER A 1 310 ? -6.236 12.331 -9.407 1.00 53.62 310 SER A O 1
ATOM 2499 N N . ARG A 1 311 ? -4.888 14.127 -9.496 1.00 55.81 311 ARG A N 1
ATOM 2500 C CA . ARG A 1 311 ? -5.547 14.848 -8.398 1.00 55.81 311 ARG A CA 1
ATOM 2501 C C . ARG A 1 311 ? -6.974 15.264 -8.771 1.00 55.81 311 ARG A C 1
ATOM 2503 O O . ARG A 1 311 ? -7.862 15.079 -7.959 1.00 55.81 311 ARG A O 1
ATOM 2510 N N . LYS A 1 312 ? -7.234 15.761 -9.986 1.00 60.84 312 LYS A N 1
ATOM 2511 C CA . LYS A 1 312 ? -8.586 16.100 -10.478 1.00 60.84 312 LYS A CA 1
ATOM 2512 C C . LYS A 1 312 ? -9.437 14.860 -10.682 1.00 60.84 312 LYS A C 1
ATOM 2514 O O . LYS A 1 312 ? -10.613 14.921 -10.377 1.00 60.84 312 LYS A O 1
ATOM 2519 N N . ILE A 1 313 ? -8.878 13.756 -11.170 1.00 63.81 313 ILE A N 1
ATOM 2520 C CA . ILE A 1 313 ? -9.569 12.468 -11.275 1.00 63.81 313 ILE A CA 1
ATOM 2521 C C . ILE A 1 313 ? -9.941 12.001 -9.869 1.00 63.81 313 ILE A C 1
ATOM 2523 O O . ILE A 1 313 ? -11.107 11.718 -9.635 1.00 63.81 313 ILE A O 1
ATOM 2527 N N . GLY A 1 314 ? -9.005 12.036 -8.917 1.00 64.50 314 GLY A N 1
ATOM 2528 C CA . GLY A 1 314 ? -9.263 11.732 -7.510 1.00 64.50 314 GLY A CA 1
ATOM 2529 C C . GLY A 1 314 ? -10.314 12.650 -6.883 1.00 64.50 314 GLY A C 1
ATOM 2530 O O . GLY A 1 314 ? -11.241 12.158 -6.259 1.00 64.50 314 GLY A O 1
ATOM 2531 N N . ILE A 1 315 ? -10.235 13.964 -7.109 1.00 73.25 315 ILE A N 1
ATOM 2532 C CA . ILE A 1 315 ? -11.224 14.948 -6.639 1.00 73.25 315 ILE A CA 1
ATOM 2533 C C . ILE A 1 315 ? -12.584 14.707 -7.297 1.00 73.25 315 ILE A C 1
ATOM 2535 O O . ILE A 1 315 ? -13.602 14.786 -6.623 1.00 73.25 315 ILE A O 1
ATOM 2539 N N . ASN A 1 316 ? -12.629 14.398 -8.593 1.00 79.75 316 ASN A N 1
ATOM 2540 C CA . ASN A 1 316 ? -13.872 14.147 -9.315 1.00 79.75 316 ASN A CA 1
ATOM 2541 C C . ASN A 1 316 ? -14.520 12.838 -8.861 1.00 79.75 316 ASN A C 1
ATOM 2543 O O . ASN A 1 316 ? -15.720 12.831 -8.615 1.00 79.75 316 ASN A O 1
ATOM 2547 N N . LEU A 1 317 ? -13.743 11.765 -8.689 1.00 80.38 317 LEU A N 1
ATOM 2548 C CA . LEU A 1 317 ? -14.205 10.498 -8.115 1.00 80.38 317 LEU A CA 1
ATOM 2549 C C . LEU A 1 317 ? -14.674 10.687 -6.675 1.00 80.38 317 LEU A C 1
ATOM 2551 O O . LEU A 1 317 ? -15.772 10.261 -6.341 1.00 80.38 317 LEU A O 1
ATOM 2555 N N . ALA A 1 318 ? -13.894 11.376 -5.841 1.00 78.62 318 ALA A N 1
ATOM 2556 C CA . ALA A 1 318 ? -14.270 11.681 -4.466 1.00 78.62 318 ALA A CA 1
ATOM 2557 C C . ALA A 1 318 ? -15.561 12.504 -4.414 1.00 78.62 318 ALA A C 1
ATOM 2559 O O . ALA A 1 318 ? -16.459 12.181 -3.648 1.00 78.62 318 ALA A O 1
ATOM 2560 N N . LYS A 1 319 ? -15.706 13.510 -5.284 1.00 87.12 319 LYS A N 1
ATOM 2561 C CA . LYS A 1 319 ? -16.919 14.327 -5.393 1.00 87.12 319 LYS A CA 1
ATOM 2562 C C . LYS A 1 319 ? -18.113 13.517 -5.897 1.00 87.12 319 LYS A C 1
ATOM 2564 O O . LYS A 1 319 ? -19.224 13.716 -5.412 1.00 87.12 319 LYS A O 1
ATOM 2569 N N . GLN A 1 320 ? -17.913 12.611 -6.854 1.00 88.00 320 GLN A N 1
ATOM 2570 C CA . GLN A 1 320 ? -18.958 11.705 -7.338 1.00 88.00 320 GLN A CA 1
ATOM 2571 C C . GLN A 1 320 ? -19.396 10.721 -6.249 1.00 88.00 320 GLN A C 1
ATOM 2573 O O . GLN A 1 320 ? -20.595 10.560 -6.045 1.00 88.00 320 GLN A O 1
ATOM 2578 N N . LEU A 1 321 ? -18.453 10.138 -5.505 1.00 84.88 321 LEU A N 1
ATOM 2579 C CA . LEU A 1 321 ? -18.730 9.279 -4.352 1.00 84.88 321 LEU A CA 1
ATOM 2580 C C . LEU A 1 321 ? -19.453 10.045 -3.246 1.00 84.88 321 LEU A C 1
ATOM 2582 O O . LEU A 1 321 ? -20.461 9.571 -2.739 1.00 84.88 321 LEU A O 1
ATOM 2586 N N . GLU A 1 322 ? -18.994 11.251 -2.911 1.00 89.31 322 GLU A N 1
ATOM 2587 C CA . GLU A 1 322 ? -19.640 12.107 -1.917 1.00 89.31 322 GLU A CA 1
ATOM 2588 C C . GLU A 1 322 ? -21.076 12.446 -2.335 1.00 89.31 322 GLU A C 1
ATOM 2590 O O . GLU A 1 322 ? -21.999 12.359 -1.528 1.00 89.31 322 GLU A O 1
ATOM 2595 N N . THR A 1 323 ? -21.282 12.801 -3.606 1.00 91.31 323 THR A N 1
ATOM 2596 C CA . THR A 1 323 ? -22.609 13.132 -4.143 1.00 91.31 323 THR A CA 1
ATOM 2597 C C . THR A 1 323 ? -23.521 11.904 -4.158 1.00 91.31 323 THR A C 1
ATOM 2599 O O . THR A 1 323 ? -24.675 12.004 -3.744 1.00 91.31 323 THR A O 1
ATOM 2602 N N . GLY A 1 324 ? -23.007 10.743 -4.578 1.00 90.12 324 GLY A N 1
ATOM 2603 C CA . GLY A 1 324 ? -23.724 9.466 -4.559 1.00 90.12 324 GLY A CA 1
ATOM 2604 C C . GLY A 1 324 ? -24.129 9.068 -3.144 1.00 90.12 324 GLY A C 1
ATOM 2605 O O . GLY A 1 324 ? -25.309 8.866 -2.876 1.00 90.12 324 GLY A O 1
ATOM 2606 N N . PHE A 1 325 ? -23.187 9.101 -2.203 1.00 90.31 325 PHE A N 1
ATOM 2607 C CA . PHE A 1 325 ? -23.440 8.786 -0.801 1.00 90.31 325 PHE A CA 1
ATOM 2608 C C . PHE A 1 325 ? -24.422 9.772 -0.147 1.00 90.31 325 PHE A C 1
ATOM 2610 O O . PHE A 1 325 ? -25.339 9.361 0.565 1.00 90.31 325 PHE A O 1
ATOM 2617 N N . LYS A 1 326 ? -24.305 11.082 -0.418 1.00 91.75 326 LYS A N 1
ATOM 2618 C CA . LYS A 1 326 ? -25.290 12.090 0.027 1.00 91.75 326 LYS A CA 1
ATOM 2619 C C . LYS A 1 326 ? -26.679 11.836 -0.560 1.00 91.75 326 LYS A C 1
ATOM 2621 O O . LYS A 1 326 ? -27.681 12.037 0.121 1.00 91.75 326 LYS A O 1
ATOM 2626 N N . SER A 1 327 ? -26.756 11.405 -1.816 1.00 92.25 327 SER A N 1
ATOM 2627 C CA . SER A 1 327 ? -28.021 11.047 -2.460 1.00 92.25 327 SER A CA 1
ATOM 2628 C C . SER A 1 327 ? -28.647 9.809 -1.812 1.00 92.25 327 SER A C 1
ATOM 2630 O O . SER A 1 327 ? -29.817 9.846 -1.435 1.00 92.25 327 SER A O 1
ATOM 2632 N N . GLU A 1 328 ? -27.862 8.751 -1.599 1.00 85.31 328 GLU A N 1
ATOM 2633 C CA . GLU A 1 328 ? -28.303 7.505 -0.961 1.00 85.31 328 GLU A CA 1
ATOM 2634 C C . GLU A 1 328 ? -28.756 7.727 0.483 1.00 85.31 328 GLU A C 1
ATOM 2636 O O . GLU A 1 328 ? -29.835 7.279 0.872 1.00 85.31 328 GLU A O 1
ATOM 2641 N N . THR A 1 329 ? -27.989 8.483 1.270 1.00 89.50 329 THR A N 1
ATOM 2642 C CA . THR A 1 329 ? -28.360 8.828 2.652 1.00 89.50 329 THR A CA 1
ATOM 2643 C C . THR A 1 329 ? -29.630 9.673 2.707 1.00 89.50 329 THR A C 1
ATOM 2645 O O . THR A 1 329 ? -30.516 9.388 3.513 1.00 89.50 329 THR A O 1
ATOM 2648 N N . ASN A 1 330 ? -29.789 10.653 1.812 1.00 92.25 330 ASN A N 1
ATOM 2649 C CA . ASN A 1 330 ? -31.027 11.426 1.707 1.00 92.25 330 ASN A CA 1
ATOM 2650 C C . ASN A 1 330 ? -32.217 10.570 1.252 1.00 92.25 330 ASN A C 1
ATOM 2652 O O . ASN A 1 330 ? -33.331 10.761 1.743 1.00 92.25 330 ASN A O 1
ATOM 2656 N N . ALA A 1 331 ? -32.013 9.632 0.326 1.00 89.38 331 ALA A N 1
ATOM 2657 C CA . ALA A 1 331 ? -33.053 8.709 -0.116 1.00 89.38 331 ALA A CA 1
ATOM 2658 C C . ALA A 1 331 ? -33.496 7.787 1.030 1.00 89.38 331 ALA A C 1
ATOM 2660 O O . ALA A 1 331 ? -34.695 7.666 1.286 1.00 89.38 331 ALA A O 1
ATOM 2661 N N . ALA A 1 332 ? -32.544 7.216 1.774 1.00 86.69 332 ALA A N 1
ATOM 2662 C CA . ALA A 1 332 ? -32.817 6.411 2.960 1.00 86.69 332 ALA A CA 1
ATOM 2663 C C . ALA A 1 332 ? -33.550 7.223 4.039 1.00 86.69 332 ALA A C 1
ATOM 2665 O O . ALA A 1 332 ? -34.548 6.759 4.591 1.00 86.69 332 ALA A O 1
ATOM 2666 N N . TYR A 1 333 ? -33.124 8.466 4.289 1.00 89.69 333 TYR A N 1
ATOM 2667 C CA . TYR A 1 333 ? -33.794 9.367 5.225 1.00 89.69 333 TYR A CA 1
ATOM 2668 C C . TYR A 1 333 ? -35.244 9.656 4.817 1.00 89.69 333 TYR A C 1
ATOM 2670 O O . TYR A 1 333 ? -36.142 9.531 5.649 1.00 89.69 333 TYR A O 1
ATOM 2678 N N . LYS A 1 334 ? -35.495 9.976 3.537 1.00 89.62 334 LYS A N 1
ATOM 2679 C CA . LYS A 1 334 ? -36.851 10.181 2.989 1.00 89.62 334 LYS A CA 1
ATOM 2680 C C . LYS A 1 334 ? -37.728 8.938 3.135 1.00 89.62 334 LYS A C 1
ATOM 2682 O O . LYS A 1 334 ? -38.921 9.050 3.412 1.00 89.62 334 LYS A O 1
ATOM 2687 N N . LEU A 1 335 ? -37.151 7.754 2.943 1.00 88.38 335 LEU A N 1
ATOM 2688 C CA . LEU A 1 335 ? -37.858 6.484 3.092 1.00 88.38 335 LEU A CA 1
ATOM 2689 C C . LEU A 1 335 ? -38.244 6.245 4.558 1.00 88.38 335 LEU A C 1
ATOM 2691 O O . LEU A 1 335 ? -39.396 5.921 4.839 1.00 88.38 335 LEU A O 1
ATOM 2695 N N . LEU A 1 336 ? -37.326 6.499 5.495 1.00 87.94 336 LEU A N 1
ATOM 2696 C CA . LEU A 1 336 ? -37.602 6.434 6.932 1.00 87.94 336 LEU A CA 1
ATOM 2697 C C . LEU A 1 336 ? -38.680 7.438 7.363 1.00 87.94 336 LEU A C 1
ATOM 2699 O O . LEU A 1 336 ? -39.581 7.066 8.109 1.00 87.94 336 LEU A O 1
ATOM 2703 N N . THR A 1 337 ? -38.647 8.678 6.860 1.00 89.50 337 THR A N 1
ATOM 2704 C CA . THR A 1 337 ? -39.689 9.677 7.170 1.00 89.50 337 THR A CA 1
ATOM 2705 C C . THR A 1 337 ? -41.047 9.279 6.604 1.00 89.50 337 THR A C 1
ATOM 2707 O O . THR A 1 337 ? -42.048 9.416 7.301 1.00 89.50 337 THR A O 1
ATOM 2710 N N . ARG A 1 338 ? -41.106 8.727 5.384 1.00 84.69 338 ARG A N 1
ATOM 2711 C CA . ARG A 1 338 ? -42.355 8.173 4.835 1.00 84.69 338 ARG A CA 1
ATOM 2712 C C . ARG A 1 338 ? -42.893 7.018 5.676 1.00 84.69 338 ARG A C 1
ATOM 2714 O O . ARG A 1 338 ? -44.090 6.975 5.937 1.00 84.69 338 ARG A O 1
ATOM 2721 N N . LEU A 1 339 ? -42.035 6.095 6.112 1.00 83.75 339 LEU A N 1
ATOM 2722 C CA . LEU A 1 339 ? -42.448 4.993 6.987 1.00 83.75 339 LEU A CA 1
ATOM 2723 C C . LEU A 1 339 ? -42.992 5.505 8.325 1.00 83.75 339 LEU A C 1
ATOM 2725 O O . LEU A 1 339 ? -43.997 4.989 8.813 1.00 83.75 339 LEU A O 1
ATOM 2729 N N . ASP A 1 340 ? -42.371 6.536 8.899 1.00 81.56 340 ASP A N 1
ATOM 2730 C CA . ASP A 1 340 ? -42.838 7.126 10.153 1.00 81.56 340 ASP A CA 1
ATOM 2731 C C . ASP A 1 340 ? -44.164 7.883 9.973 1.00 81.56 340 ASP A C 1
ATOM 2733 O O . ASP A 1 340 ? -45.060 7.741 10.801 1.00 81.56 340 ASP A O 1
ATOM 2737 N N . GLN A 1 341 ? -44.353 8.587 8.848 1.00 82.69 341 GLN A N 1
ATOM 2738 C CA . GLN A 1 341 ? -45.633 9.200 8.461 1.00 82.69 341 GLN A CA 1
ATOM 2739 C C . GLN A 1 341 ? -46.749 8.166 8.274 1.00 82.69 341 GLN A C 1
ATOM 2741 O O . GLN A 1 341 ? -47.868 8.363 8.741 1.00 82.69 341 GLN A O 1
ATOM 2746 N N . ILE A 1 342 ? -46.459 7.041 7.615 1.00 83.44 342 ILE A N 1
ATOM 2747 C CA . ILE A 1 342 ? -47.424 5.943 7.477 1.00 83.44 342 ILE A CA 1
ATOM 2748 C C . ILE A 1 342 ? -47.777 5.402 8.862 1.00 83.44 342 ILE A C 1
ATOM 2750 O O . ILE A 1 342 ? -48.951 5.220 9.163 1.00 83.44 342 ILE A O 1
ATOM 2754 N N . ARG A 1 343 ? -46.788 5.189 9.735 1.00 75.62 343 ARG A N 1
ATOM 2755 C CA . ARG A 1 343 ? -47.010 4.689 11.096 1.00 75.62 343 ARG A CA 1
ATOM 2756 C C . ARG A 1 343 ? -47.847 5.643 11.952 1.00 75.62 343 ARG A C 1
ATOM 2758 O O . ARG A 1 343 ? -48.711 5.172 12.690 1.00 75.62 343 ARG A O 1
ATOM 2765 N N . THR A 1 344 ? -47.595 6.950 11.897 1.00 75.88 344 THR A N 1
ATOM 2766 C CA . THR A 1 344 ? -48.374 7.950 12.646 1.00 75.88 344 THR A CA 1
ATOM 2767 C C . THR A 1 344 ? -49.793 8.067 12.104 1.00 75.88 344 THR A C 1
ATOM 2769 O O . THR A 1 344 ? -50.734 8.028 12.893 1.00 75.88 344 THR A O 1
ATOM 2772 N N . ASN A 1 345 ? -49.973 8.076 10.782 1.00 74.56 345 ASN A N 1
ATOM 2773 C CA . ASN A 1 345 ? -51.301 8.050 10.168 1.00 74.56 345 ASN A CA 1
ATOM 2774 C C . ASN A 1 345 ? -52.074 6.771 10.509 1.00 74.56 345 ASN A C 1
ATOM 2776 O O . ASN A 1 345 ? -53.266 6.846 10.786 1.00 74.56 345 ASN A O 1
ATOM 2780 N N . ASN A 1 346 ? -51.412 5.611 10.564 1.00 65.62 346 ASN A N 1
ATOM 2781 C CA . ASN A 1 346 ? -52.067 4.354 10.931 1.00 65.62 346 ASN A CA 1
ATOM 2782 C C . ASN A 1 346 ? -52.426 4.299 12.425 1.00 65.62 346 ASN A C 1
ATOM 2784 O O . ASN A 1 346 ? -53.482 3.790 12.781 1.00 65.62 346 ASN A O 1
ATOM 2788 N N . LYS A 1 347 ? -51.600 4.883 13.307 1.00 59.16 347 LYS A N 1
ATOM 2789 C CA . LYS A 1 347 ? -51.963 5.079 14.722 1.00 59.16 347 LYS A CA 1
ATOM 2790 C C . LYS A 1 347 ? -53.194 5.971 14.876 1.00 59.16 347 LYS A C 1
ATOM 2792 O O . LYS A 1 347 ? -54.070 5.656 15.678 1.00 59.16 347 LYS A O 1
ATOM 2797 N N . ASN A 1 348 ? -53.269 7.044 14.091 1.00 55.44 348 ASN A N 1
ATOM 2798 C CA . ASN A 1 348 ? -54.429 7.927 14.072 1.00 55.44 348 ASN A CA 1
ATOM 2799 C C . ASN A 1 348 ? -55.660 7.192 13.519 1.00 55.44 348 ASN A C 1
ATOM 2801 O O . ASN A 1 348 ? -56.718 7.277 14.124 1.00 55.44 348 ASN A O 1
ATOM 2805 N N . ALA A 1 349 ? -55.517 6.380 12.466 1.00 50.22 349 ALA A N 1
ATOM 2806 C CA . ALA A 1 349 ? -56.598 5.547 11.931 1.00 50.22 349 ALA A CA 1
ATOM 2807 C C . ALA A 1 349 ? -57.112 4.511 12.950 1.00 50.22 349 ALA A C 1
ATOM 2809 O O . ALA A 1 349 ? -58.319 4.363 13.109 1.00 50.22 349 ALA A O 1
ATOM 2810 N N . SER A 1 350 ? -56.227 3.863 13.718 1.00 46.38 350 SER A N 1
ATOM 2811 C CA . SER A 1 350 ? -56.634 2.962 14.809 1.00 46.38 350 SER A CA 1
ATOM 2812 C C . SER A 1 350 ? -57.292 3.676 16.000 1.00 46.38 350 SER A C 1
ATOM 2814 O O . SER A 1 350 ? -57.998 3.031 16.767 1.00 46.38 350 SER A O 1
ATOM 2816 N N . ALA A 1 351 ? -57.108 4.993 16.152 1.00 45.75 351 ALA A N 1
ATOM 2817 C CA . ALA A 1 351 ? -57.817 5.791 17.155 1.00 45.75 351 ALA A CA 1
ATOM 2818 C C . ALA A 1 351 ? -59.247 6.173 16.717 1.00 45.75 351 ALA A C 1
ATOM 2820 O O . ALA A 1 351 ? -60.070 6.497 17.569 1.00 45.75 351 ALA A O 1
ATOM 2821 N N . PHE A 1 352 ? -59.570 6.082 15.420 1.00 42.59 352 PHE A N 1
ATOM 2822 C CA . PHE A 1 352 ? -60.914 6.346 14.887 1.00 42.59 352 PHE A CA 1
ATOM 2823 C C . PHE A 1 352 ? -61.831 5.109 14.844 1.00 42.59 352 PHE A C 1
ATOM 2825 O O . PHE A 1 352 ? -63.016 5.260 14.573 1.00 42.59 352 PHE A O 1
ATOM 2832 N N . ILE A 1 353 ? -61.334 3.901 15.150 1.00 42.69 353 ILE A N 1
ATOM 2833 C CA . ILE A 1 353 ? -62.140 2.657 15.132 1.00 42.69 353 ILE A CA 1
ATOM 2834 C C . ILE A 1 353 ? -62.817 2.373 16.495 1.00 42.69 353 ILE A C 1
ATOM 2836 O O . ILE A 1 353 ? -63.494 1.370 16.657 1.00 42.69 353 ILE A O 1
ATOM 2840 N N . ASN A 1 354 ? -62.720 3.277 17.478 1.00 42.72 354 ASN A N 1
ATOM 2841 C CA . ASN A 1 354 ? -63.345 3.103 18.802 1.00 42.72 354 ASN A CA 1
ATOM 2842 C C . ASN A 1 354 ? -64.554 4.024 19.063 1.00 42.72 354 ASN A C 1
ATOM 2844 O O . ASN A 1 354 ? -64.795 4.426 20.198 1.00 42.72 354 ASN A O 1
ATOM 2848 N N . PHE A 1 355 ? -65.319 4.360 18.020 1.00 44.28 355 PHE A N 1
ATOM 2849 C CA . PHE A 1 355 ? -66.598 5.069 18.150 1.00 44.28 355 PHE A CA 1
ATOM 2850 C C . PHE A 1 355 ? -67.639 4.558 17.145 1.00 44.28 355 PHE A C 1
ATOM 2852 O O . PHE A 1 355 ? -68.036 5.279 16.239 1.00 44.28 355 PHE A O 1
ATOM 2859 N N . SER A 1 356 ? -68.089 3.318 17.319 1.00 40.28 356 SER A N 1
ATOM 2860 C CA . SER A 1 356 ? -69.493 2.924 17.127 1.00 40.28 356 SER A CA 1
ATOM 2861 C C . SER A 1 356 ? -69.620 1.439 17.441 1.00 40.28 356 SER A C 1
ATOM 2863 O O . SER A 1 356 ? -69.188 0.622 16.642 1.00 40.28 356 SER A O 1
ATOM 2865 N N . ASP A 1 357 ? -70.157 1.122 18.612 1.00 34.19 357 ASP A N 1
ATOM 2866 C CA . ASP A 1 357 ? -71.041 -0.026 18.832 1.00 34.19 357 ASP A CA 1
ATOM 2867 C C . ASP A 1 357 ? -71.762 0.261 20.159 1.00 34.19 357 ASP A C 1
ATOM 2869 O O . ASP A 1 357 ? -71.308 -0.093 21.249 1.00 34.19 357 ASP A O 1
ATOM 2873 N N . TYR A 1 358 ? -72.828 1.055 20.027 1.00 36.88 358 TYR A N 1
ATOM 2874 C CA . TYR A 1 358 ? -74.022 0.990 20.867 1.00 36.88 358 TYR A CA 1
ATOM 2875 C C . TYR A 1 358 ? -75.052 0.159 20.114 1.00 36.88 358 TYR A C 1
ATOM 2877 O O . TYR A 1 358 ? -75.165 0.392 18.886 1.00 36.88 358 TYR A O 1
#

pLDDT: mean 79.42, std 15.02, range [34.19, 94.25]

Foldseek 3Di:
DDPPDPQDPVNVVVVVVVVVVVVVVCCQPPPQLVVLLVVLLVVLLVLVVQLLVVLVVVLVVQVVVVVVLVVLCVVCDPVRHVVVSQVCLVPPDPPLWHKAGKDFADDDPDDDQPQKDWDWDADLFKIKIWIDHPRIIIIIIGTPCSSRVVSDDCVSFVWKFKDKVQATSDIPDPQVDGGDPCVVPDDDDDPPVQRDFDWDATPNFIWTKHWDWHDPDPPIIMIMIGTHGVVRSVCSSSDDDPLRVVVVVLVVVLVVLCVLVVVVVPADPPDDDDPVSVVSNVVSVVVSVVSVVVNCCVPVQVNPPHDVPVVVVVVVVVVVVVVVVVVVVVVVVVVVVVVVVVVVVVVVVVVVVPPDDD

Sequence (358 aa):
MSKLFTFSRNQGVVMVTLLFVLLLGGIYFFLYIPNNQRNLEEQRFRCLQNVEVNIHAKIDNSVALLNNLLITWQKNDSQYNQKRLAQYIKNYPQQNFTLLPIKAVEKTAGNDLGDSTCNIDLNKKELIIYLKKNGNQIGLKYSISQFIDPLLPRDIYNEYILLKSSKIVYQTFPSGITNITTDSLKTDKSAFAGGQVKNIELSGTQYKLFSQQLSLNADSVLTITGLLKDQNYQHEKSRLQENVVLLLLILAIATILALPWIKLYQMGNKDRLTVTDGLFSFAVSMLLMSILFFAFFKYNVLLRPGENLSRKIGINLAKQLETGFKSETNAAYKLLTRLDQIRTNNKNASAFINFSDY

Secondary structure (DSSP, 8-state):
--------HHHHHHHHHHHHHHHHHHIIIIIIHHHHHHHHHHHHHHHHHHHHHHHHHHHHHHHHHHHHHHHHHHT--TTS-HHHHHHHHHHS-TTT-EEEEEEEPP--TT----S-EEEEEE-SSEEEEEEEETTEEEEEEEEHHHHHGGGS-TTT-SEEEEEETTEEEEESS-----B--GGGT---S-TT-S---EEEEETTEEEEEEEEEEEEETTEEEEEEEEEEHHHHHHHHHSPPHHHHHHHHHHHHHHHHTHHHHHHHH--TTSPPPHHHHHHHHHHHHHHHHHHHHHHHHH-TTTS--SHHHHHHHHHHHHHHHHHHHHHHHHHHHHHHHHHHHHHHHHHHHHSSSS---